Protein AF-A0A929M8K9-F1 (afdb_monomer)

Sequence (250 aa):
MKELKIFAIVVILSGILYWGIEPYAHTKLHPHTANAEYNFSKEDTDYAKHFLEQKKEALEAAKASGNKASIEAATKDVETAQKILDDYTAFWADINSIDLAKGDAAKGAETFGAAGCTGCHGIEAAGMPASMDAETASQSFGVVPPDLSTAGKIYDERFLAALIKNPTMAVKLSHKFNDEHPYPMTAFMGAGGDINAEIADIVAYLKKVSADADAKSKITEEKVFADACQRCHDMKYDKKYAFSNKVSLA

Nearest PDB structures (foldseek):
  3uno-assembly1_U  TM=7.527E-01  e=6.909E+00  Mycobacterium tuberculosis
  1yvw-assembly1_A  TM=6.381E-01  e=7.631E+00  Bacillus cereus
  6cnn-assembly1_A  TM=5.804E-01  e=6.909E+00  Homo sapiens

Foldseek 3Di:
DVVVVVVVVVVVVVCCVPVPVVVVCCCPVCPDDDDDDPPPLVVQLVVLVVQLVVLVVQLVVQVVVVDPVSNVVSVVSNVVSVVSNVVSNVLVVVLVVQPLVLAALVLLVVFCVLLCVLVQEAAVLVVRGRPDALAVSCVVLVWRAFHLLQVLPLDDLSLQLSCQQPVCSSVVNCVPADPVRHHSRHHRPGSPDDSSNNSSNNSVNSNVSNVSVCVPPRDDPVNVCRRPPQRADAPVVVPRHHSHDNVSND

Solvent-accessible surface area (backbone atoms only — not comparable to full-atom values): 13425 Å² total; per-residue (Å²): 112,71,65,63,52,51,51,51,49,52,53,50,53,52,48,45,40,66,72,45,50,48,55,50,46,49,61,68,77,51,65,83,72,79,76,89,76,84,55,57,58,58,53,53,40,50,49,26,48,52,52,25,50,54,31,48,54,52,26,52,55,25,54,74,67,68,41,64,69,52,32,53,52,29,47,53,47,29,55,52,29,46,49,51,28,50,50,48,50,52,51,39,53,55,54,70,66,40,60,57,89,73,28,40,37,69,60,8,50,52,45,39,54,73,60,46,48,50,69,58,29,15,27,59,72,78,73,36,61,53,67,60,56,48,67,61,32,12,70,74,55,35,40,31,61,49,49,40,31,48,44,40,72,78,44,55,70,67,56,50,44,31,35,45,54,35,33,41,66,61,69,72,36,57,90,77,31,45,94,91,44,65,54,83,67,67,54,58,86,55,76,83,70,60,50,53,58,51,43,16,7,34,51,31,21,32,30,48,44,16,50,55,38,34,72,73,70,52,77,44,72,66,55,51,41,50,43,76,42,21,38,75,41,63,45,69,94,77,72,38,63,36,52,17,52,72,89,50,54,128

Radius of gyration: 25.23 Å; Cα contacts (8 Å, |Δi|>4): 308; chains: 1; bounding box: 69×36×77 Å

Secondary structure (DSSP, 8-state):
-HHHHHHHHHHHHHHHIIIIIHHHHHHHHSPPPPPPP--HHHHHHHHHHHHHHHHHHHHHHHHHHT-HHHHHHHHHHHHHHHHHHHHHHHHHHHHHHS-GGG--HHHHHHHHHHTTGGGT--BGGGTB--SS-HHHHHHHHSSPPPP-TTHHHHS-HHHHHHHHH-HHHHTT-TTT--SSS--SSPPP--SSS-HHHHHHHHHHHHHHHHHHHHHHH---HHHHHHHHTTTT--BGGGTB--SS-TTT--

Mean predicted aligned error: 6.87 Å

pLDDT: mean 93.27, std 6.09, range [54.53, 98.81]

Structure (mmCIF, N/CA/C/O backbone):
data_AF-A0A929M8K9-F1
#
_entry.id   AF-A0A929M8K9-F1
#
loop_
_atom_site.group_PDB
_atom_site.id
_atom_site.type_symbo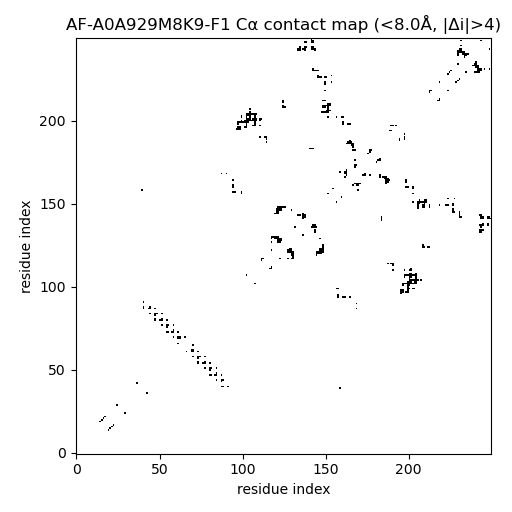l
_atom_site.label_atom_id
_atom_site.label_alt_id
_atom_site.label_comp_id
_atom_site.label_asym_id
_atom_site.label_entity_id
_atom_site.label_seq_id
_atom_site.pdbx_PDB_ins_code
_atom_site.Cartn_x
_atom_site.Cartn_y
_atom_site.Cartn_z
_atom_site.occupancy
_atom_site.B_iso_or_equiv
_atom_site.auth_seq_id
_atom_site.auth_comp_id
_atom_site.auth_asym_id
_atom_site.auth_atom_id
_atom_site.pdbx_PDB_model_num
ATOM 1 N N . MET A 1 1 ? 40.964 -4.621 55.214 1.00 66.25 1 MET A N 1
ATOM 2 C CA . MET A 1 1 ? 39.757 -5.475 55.379 1.00 66.25 1 MET A CA 1
ATOM 3 C C . MET A 1 1 ? 38.436 -4.781 55.041 1.00 66.25 1 MET A C 1
ATOM 5 O O . MET A 1 1 ? 37.569 -5.458 54.510 1.00 66.25 1 MET A O 1
ATOM 9 N N . LYS A 1 2 ? 38.231 -3.485 55.340 1.00 78.56 2 LYS A N 1
ATOM 10 C CA . LYS A 1 2 ? 36.976 -2.783 54.986 1.00 78.56 2 LYS A CA 1
ATOM 11 C C . LYS A 1 2 ? 36.753 -2.692 53.468 1.00 78.56 2 LYS A C 1
ATOM 13 O O . LYS A 1 2 ? 35.671 -3.016 53.005 1.00 78.56 2 LYS A O 1
ATOM 18 N N . GLU A 1 3 ? 37.792 -2.370 52.702 1.00 86.44 3 GLU A N 1
ATOM 19 C CA . GLU A 1 3 ? 37.701 -2.241 51.237 1.00 86.44 3 GLU A CA 1
ATOM 20 C C . GLU A 1 3 ? 37.436 -3.572 50.524 1.00 86.44 3 GLU A C 1
ATOM 22 O O . GLU A 1 3 ? 36.578 -3.637 49.655 1.00 86.44 3 GLU A O 1
ATOM 27 N N . LEU A 1 4 ? 38.069 -4.667 50.961 1.00 89.12 4 LEU A N 1
ATOM 28 C CA . LEU A 1 4 ? 37.789 -6.009 50.428 1.00 89.12 4 LEU A CA 1
ATOM 29 C C . LEU A 1 4 ? 36.341 -6.460 50.683 1.00 89.12 4 LEU A C 1
ATOM 31 O O . LEU A 1 4 ? 35.756 -7.139 49.846 1.00 89.12 4 LEU A O 1
ATOM 35 N N . LYS A 1 5 ? 35.740 -6.060 51.813 1.00 86.06 5 LYS A N 1
ATOM 36 C CA . LYS A 1 5 ? 34.319 -6.326 52.096 1.00 86.06 5 LYS A CA 1
ATOM 37 C C . LYS A 1 5 ? 33.402 -5.519 51.179 1.00 86.06 5 LYS A C 1
ATOM 39 O O . LYS A 1 5 ? 32.422 -6.065 50.688 1.00 86.06 5 LYS A O 1
ATOM 44 N N . ILE A 1 6 ? 33.732 -4.251 50.928 1.00 92.06 6 ILE A N 1
ATOM 45 C CA . ILE A 1 6 ? 32.985 -3.399 49.992 1.00 92.06 6 ILE A CA 1
ATOM 46 C C . ILE A 1 6 ? 33.074 -3.977 48.576 1.00 92.06 6 ILE A C 1
ATOM 48 O O . ILE A 1 6 ? 32.049 -4.140 47.924 1.00 92.06 6 ILE A O 1
ATOM 52 N N . PHE A 1 7 ? 34.271 -4.371 48.134 1.00 94.00 7 PHE A N 1
ATOM 53 C CA . PHE A 1 7 ? 34.468 -5.012 46.836 1.00 94.00 7 PHE A CA 1
ATOM 54 C C . PHE A 1 7 ? 33.651 -6.303 46.700 1.00 94.00 7 PHE A C 1
ATOM 56 O O . PHE A 1 7 ? 32.934 -6.470 45.718 1.00 94.00 7 PHE A O 1
ATOM 63 N N . ALA A 1 8 ? 33.679 -7.179 47.711 1.00 94.88 8 ALA A N 1
ATOM 64 C CA . ALA A 1 8 ? 32.883 -8.405 47.705 1.00 94.88 8 ALA A CA 1
ATOM 65 C C . ALA A 1 8 ? 31.374 -8.122 47.597 1.00 94.88 8 ALA A C 1
ATOM 67 O O . ALA A 1 8 ? 30.684 -8.785 46.828 1.00 94.88 8 ALA A O 1
ATOM 68 N N . ILE A 1 9 ? 30.864 -7.109 48.309 1.00 93.69 9 ILE A N 1
ATOM 69 C 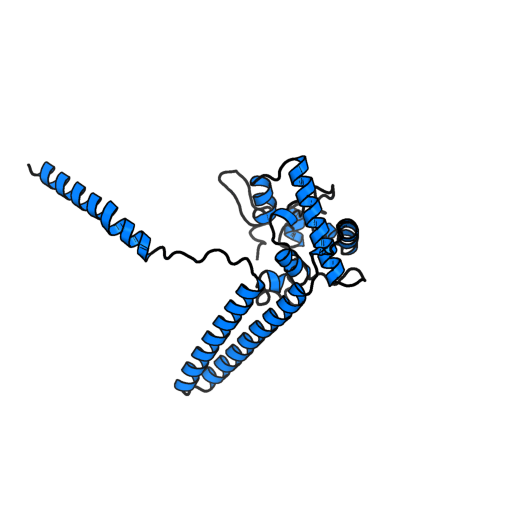CA . ILE A 1 9 ? 29.455 -6.695 48.220 1.00 93.69 9 ILE A CA 1
ATOM 70 C C . ILE A 1 9 ? 29.118 -6.206 46.807 1.00 93.69 9 ILE A C 1
ATOM 72 O O . ILE A 1 9 ? 28.109 -6.626 46.249 1.00 93.69 9 ILE A O 1
ATOM 76 N N . VAL A 1 10 ? 29.961 -5.360 46.208 1.00 94.12 10 VAL A N 1
ATOM 77 C CA . VAL A 1 10 ? 29.732 -4.841 44.850 1.00 94.12 10 VAL A CA 1
ATOM 78 C C . VAL A 1 10 ? 29.733 -5.970 43.820 1.00 94.12 10 VAL A C 1
ATOM 80 O O . VAL A 1 10 ? 28.849 -6.002 42.965 1.00 94.12 10 VAL A O 1
ATOM 83 N N . VAL A 1 11 ? 30.661 -6.927 43.920 1.00 96.50 11 VAL A N 1
ATOM 84 C CA . VAL A 1 11 ? 30.704 -8.101 43.030 1.00 96.50 11 VAL A CA 1
ATOM 85 C C . VAL A 1 11 ? 29.445 -8.955 43.181 1.00 96.50 11 VAL A C 1
ATOM 87 O O . VAL A 1 11 ? 28.856 -9.345 42.176 1.00 96.50 11 VAL A O 1
ATOM 90 N N . ILE A 1 12 ? 28.992 -9.201 44.415 1.00 96.12 12 ILE A N 1
ATOM 91 C CA . ILE A 1 12 ? 27.768 -9.973 44.672 1.00 96.12 12 ILE A CA 1
ATOM 92 C C . ILE A 1 12 ? 26.544 -9.261 44.088 1.00 96.12 12 ILE A C 1
ATOM 94 O O . ILE A 1 12 ? 25.767 -9.886 43.370 1.00 96.12 12 ILE A O 1
ATOM 98 N N . LEU A 1 13 ? 26.377 -7.961 44.347 1.00 95.44 13 LEU A N 1
ATOM 99 C CA . LEU A 1 13 ? 25.242 -7.193 43.825 1.00 95.44 13 LEU A CA 1
ATOM 100 C C . LEU A 1 13 ? 25.260 -7.112 42.294 1.00 95.44 13 LEU A C 1
ATOM 102 O O . LEU A 1 13 ? 24.214 -7.258 41.668 1.00 95.44 13 LEU A O 1
ATOM 106 N N . SER A 1 14 ? 26.441 -6.954 41.692 1.00 94.75 14 SER A N 1
ATOM 107 C CA . SER A 1 14 ? 26.598 -6.955 40.232 1.00 94.75 14 SER A CA 1
ATOM 108 C C . SER A 1 14 ? 26.262 -8.324 39.633 1.00 94.75 14 SER A C 1
ATOM 110 O O . SER A 1 14 ? 25.576 -8.394 38.619 1.00 94.75 14 SER A O 1
ATOM 112 N N . GLY A 1 15 ? 26.671 -9.418 40.285 1.00 96.00 15 GLY A N 1
ATOM 113 C CA . GLY A 1 15 ? 26.316 -10.777 39.871 1.00 96.00 15 GLY A CA 1
ATOM 114 C C . GLY A 1 15 ? 24.815 -11.061 39.982 1.00 96.00 15 GLY A C 1
ATOM 115 O O . GLY A 1 15 ? 24.236 -11.643 39.069 1.00 96.00 15 GLY A O 1
ATOM 116 N N . ILE A 1 16 ? 24.163 -10.605 41.059 1.00 96.06 16 ILE A N 1
ATOM 117 C CA . ILE A 1 16 ? 22.701 -10.711 41.223 1.00 96.06 16 ILE A CA 1
ATOM 118 C C . ILE A 1 16 ? 21.974 -9.922 40.131 1.00 96.06 16 ILE A C 1
ATOM 120 O O . ILE A 1 16 ? 20.984 -10.408 39.583 1.00 96.06 16 ILE A O 1
ATOM 124 N N . LEU A 1 17 ? 22.456 -8.722 39.802 1.00 93.56 17 LEU A N 1
ATOM 125 C CA . LEU A 1 17 ? 21.882 -7.915 38.732 1.00 93.56 17 LEU A CA 1
ATOM 126 C C . LEU A 1 17 ? 21.994 -8.641 37.384 1.00 93.56 17 LEU A C 1
ATOM 128 O O . LEU A 1 17 ? 20.972 -8.857 36.742 1.00 93.56 17 LEU A O 1
ATOM 132 N N . TYR A 1 18 ? 23.198 -9.085 37.012 1.00 94.31 18 TYR A N 1
ATOM 133 C CA . TYR A 1 18 ? 23.487 -9.619 35.676 1.00 94.31 18 TYR A CA 1
ATOM 134 C C . TYR A 1 18 ? 22.951 -11.042 35.436 1.00 94.31 18 TYR A C 1
ATOM 136 O O . TYR A 1 18 ? 22.545 -11.373 34.327 1.00 94.31 18 TYR A O 1
ATOM 144 N N . TRP A 1 19 ? 22.915 -11.901 36.465 1.00 93.38 19 TRP A N 1
ATOM 145 C CA . TRP A 1 19 ? 22.424 -13.285 36.333 1.00 93.38 19 TRP A CA 1
ATOM 146 C C . TRP A 1 19 ? 21.021 -13.523 36.894 1.00 93.38 19 TRP A C 1
ATOM 148 O O . TRP A 1 19 ? 20.420 -14.552 36.593 1.00 93.38 19 TRP A O 1
ATOM 158 N N . GLY A 1 20 ? 20.493 -12.608 37.707 1.00 92.44 20 GLY A N 1
ATOM 159 C CA . GLY A 1 20 ? 19.171 -12.742 38.316 1.00 92.44 20 GLY A CA 1
ATOM 160 C C . GLY A 1 20 ? 18.174 -11.738 37.758 1.00 92.44 20 GLY A C 1
ATOM 161 O O . GLY A 1 20 ? 17.223 -12.107 37.069 1.00 92.44 20 GLY A O 1
ATOM 162 N N . ILE A 1 21 ? 18.389 -10.461 38.077 1.00 92.06 21 ILE A N 1
ATOM 163 C CA . ILE A 1 21 ? 17.410 -9.401 37.814 1.00 92.06 21 ILE A CA 1
ATOM 164 C C . ILE A 1 21 ? 17.282 -9.125 36.314 1.00 92.06 21 ILE A C 1
ATOM 166 O O . ILE A 1 21 ? 16.161 -9.070 35.822 1.00 92.06 21 ILE A O 1
ATOM 170 N N . GLU A 1 22 ? 18.387 -8.976 35.585 1.00 90.31 22 GLU A N 1
ATOM 171 C CA . GLU A 1 22 ? 18.385 -8.623 34.160 1.00 90.31 22 GLU A CA 1
ATOM 172 C C . GLU A 1 22 ? 17.774 -9.727 33.276 1.00 90.31 22 GLU A C 1
ATOM 174 O O . GLU A 1 22 ? 16.853 -9.410 32.523 1.00 90.31 22 GLU A O 1
ATOM 179 N N . PRO A 1 23 ? 18.123 -11.026 33.414 1.00 89.44 23 PRO A N 1
ATOM 180 C CA . PRO A 1 23 ? 17.448 -12.082 32.661 1.00 89.44 23 PRO A CA 1
ATOM 181 C C . PRO A 1 23 ? 15.955 -12.167 32.989 1.00 89.44 23 PRO A C 1
ATOM 183 O O . PRO A 1 23 ? 15.129 -12.296 32.087 1.00 89.44 23 PRO A O 1
ATOM 186 N N . TYR A 1 24 ? 15.583 -12.042 34.269 1.00 87.81 24 TYR A N 1
ATOM 187 C CA . TYR A 1 24 ? 14.178 -12.047 34.674 1.00 87.81 24 TYR A CA 1
ATOM 188 C C . TYR A 1 24 ? 13.416 -10.846 34.097 1.00 87.81 24 TYR A C 1
ATOM 190 O O . TYR A 1 24 ? 12.340 -11.021 33.523 1.00 87.81 24 TYR A O 1
ATOM 198 N N . ALA A 1 25 ? 13.989 -9.644 34.181 1.00 86.38 25 ALA A N 1
ATOM 199 C CA . ALA A 1 25 ? 13.436 -8.438 33.581 1.00 86.38 25 ALA A CA 1
ATOM 200 C C . ALA A 1 25 ? 13.296 -8.597 32.063 1.00 86.38 25 ALA A C 1
ATOM 202 O O . ALA A 1 25 ? 12.227 -8.309 31.532 1.00 86.38 25 ALA A O 1
ATOM 203 N N . HIS A 1 26 ? 14.297 -9.157 31.378 1.00 81.12 26 HIS A N 1
ATOM 204 C CA . HIS A 1 26 ? 14.213 -9.447 29.949 1.00 81.12 26 HIS A CA 1
ATOM 205 C C . HIS A 1 26 ? 13.089 -10.446 29.633 1.00 81.12 26 HIS A C 1
ATOM 207 O O . HIS A 1 26 ? 12.354 -10.244 28.675 1.00 81.12 26 HIS A O 1
ATOM 213 N N . THR A 1 27 ? 12.845 -11.451 30.481 1.00 81.19 27 THR A N 1
ATOM 214 C CA . THR A 1 27 ? 11.730 -12.396 30.265 1.00 81.19 27 THR A CA 1
ATOM 215 C C . THR A 1 27 ? 10.336 -11.804 30.511 1.00 81.19 27 THR A C 1
ATOM 217 O O . THR A 1 27 ? 9.362 -12.281 29.931 1.00 81.19 27 THR A O 1
ATOM 220 N N . LYS A 1 28 ? 10.203 -10.803 31.396 1.00 84.44 28 LYS A N 1
ATOM 221 C CA . LYS A 1 28 ? 8.900 -10.233 31.797 1.00 84.44 28 LYS A CA 1
ATOM 222 C C . LYS A 1 28 ? 8.545 -8.939 31.081 1.00 84.44 28 LYS A C 1
ATOM 224 O O . LYS A 1 28 ? 7.366 -8.682 30.864 1.00 84.44 28 LYS A O 1
ATOM 229 N N . LEU A 1 29 ? 9.546 -8.138 30.736 1.00 81.44 29 LEU A N 1
ATOM 230 C CA . LEU A 1 29 ? 9.381 -6.834 30.095 1.00 81.44 29 LEU A CA 1
ATOM 231 C C . LEU A 1 29 ? 9.576 -6.899 28.575 1.00 81.44 29 LEU A C 1
ATOM 233 O O . LEU A 1 29 ? 9.217 -5.947 27.891 1.00 81.44 29 LEU A O 1
ATOM 237 N N . HIS A 1 30 ? 10.064 -8.026 28.042 1.00 74.06 30 HIS A N 1
ATOM 238 C CA . HIS A 1 30 ? 10.076 -8.321 26.607 1.00 74.06 30 HIS A CA 1
ATOM 239 C C . HIS A 1 30 ? 9.261 -9.587 26.326 1.00 74.06 30 HIS A C 1
ATOM 241 O O . HIS A 1 30 ? 9.826 -10.611 25.931 1.00 74.06 30 HIS A O 1
ATOM 247 N N . PRO A 1 31 ? 7.932 -9.568 26.557 1.00 73.94 31 PRO A N 1
ATOM 248 C CA . PRO A 1 31 ? 7.095 -10.643 26.051 1.00 73.94 31 PRO A CA 1
ATOM 249 C C . PRO A 1 31 ? 7.355 -10.772 24.548 1.00 73.94 31 PRO A C 1
ATOM 251 O O . PRO A 1 31 ? 7.334 -9.776 23.824 1.00 73.94 31 PRO A O 1
ATOM 254 N N . HIS A 1 32 ? 7.654 -11.989 24.093 1.00 72.69 32 HIS A N 1
ATOM 255 C CA . HIS A 1 32 ? 7.850 -12.242 22.672 1.00 72.69 32 HIS A CA 1
ATOM 256 C C . HIS A 1 32 ? 6.608 -11.772 21.915 1.00 72.69 32 HIS A C 1
ATOM 258 O O . HIS A 1 32 ? 5.498 -12.240 22.172 1.00 72.69 32 HIS A O 1
ATOM 264 N N . THR A 1 33 ? 6.797 -10.829 20.997 1.00 75.00 33 THR A N 1
ATOM 265 C CA . THR A 1 33 ? 5.753 -10.460 20.050 1.00 75.00 33 THR A CA 1
ATOM 266 C C . THR A 1 33 ? 5.547 -11.626 19.097 1.00 75.00 33 THR A C 1
ATOM 268 O O . THR A 1 33 ? 6.503 -12.324 18.746 1.00 75.00 33 THR A O 1
ATOM 271 N N . ALA A 1 34 ? 4.305 -11.847 18.672 1.00 76.94 34 ALA A N 1
ATOM 272 C CA . ALA A 1 34 ? 4.048 -12.782 17.588 1.00 76.94 34 ALA A CA 1
ATOM 273 C C . ALA A 1 34 ? 4.886 -12.395 16.354 1.00 76.94 34 ALA A C 1
ATOM 275 O O . ALA A 1 34 ? 5.236 -11.226 16.166 1.00 76.94 34 ALA A O 1
ATOM 276 N N . ASN A 1 35 ? 5.218 -13.384 15.523 1.00 80.00 35 ASN A N 1
ATOM 277 C CA . ASN A 1 35 ? 5.825 -13.114 14.221 1.00 80.00 35 ASN A CA 1
ATOM 278 C C . ASN A 1 35 ? 4.893 -12.224 13.384 1.00 80.00 35 ASN A C 1
ATOM 280 O O . ASN A 1 35 ? 3.681 -12.221 13.600 1.00 80.00 35 ASN A O 1
ATOM 284 N N . ALA A 1 36 ? 5.459 -11.506 12.412 1.00 77.50 36 ALA A N 1
ATOM 285 C CA . ALA A 1 36 ? 4.660 -10.760 11.446 1.00 77.50 36 ALA A CA 1
ATOM 286 C C . ALA A 1 36 ? 3.673 -11.701 10.731 1.00 77.50 36 ALA A C 1
ATOM 288 O O . ALA A 1 36 ? 4.068 -12.755 10.226 1.00 77.50 36 ALA A O 1
ATOM 289 N N . GLU A 1 37 ? 2.397 -11.318 10.713 1.00 81.44 37 GLU A N 1
ATOM 290 C CA . GLU A 1 37 ? 1.356 -11.982 9.931 1.00 81.44 37 GLU A CA 1
ATOM 291 C C . GLU A 1 37 ? 1.347 -11.362 8.533 1.00 81.44 37 GLU A C 1
ATOM 293 O O . GLU A 1 37 ? 1.107 -10.168 8.381 1.00 81.44 37 GLU A O 1
ATOM 298 N N . TYR A 1 38 ? 1.636 -12.173 7.517 1.00 83.75 38 TYR A N 1
ATOM 299 C CA . TYR A 1 38 ? 1.653 -11.734 6.117 1.00 83.75 38 TYR A CA 1
ATOM 300 C C . TYR A 1 38 ? 0.324 -12.019 5.406 1.00 83.75 38 TYR A C 1
ATOM 302 O O . TYR A 1 38 ? 0.134 -11.639 4.253 1.00 83.75 38 TYR A O 1
ATOM 310 N N . ASN A 1 39 ? -0.630 -12.665 6.084 1.00 91.69 39 ASN A N 1
ATOM 311 C CA . ASN A 1 39 ? -2.012 -12.721 5.638 1.00 91.69 39 ASN A CA 1
ATOM 312 C C . ASN A 1 39 ? -2.761 -11.454 6.079 1.00 91.69 39 ASN A C 1
ATOM 314 O O . ASN A 1 39 ? -3.479 -11.450 7.080 1.00 91.69 39 ASN A O 1
ATOM 318 N N . PHE A 1 40 ? -2.602 -10.387 5.296 1.00 92.69 40 PHE A N 1
ATOM 319 C CA . PHE A 1 40 ? -3.227 -9.083 5.536 1.00 92.69 40 PHE A CA 1
ATOM 320 C C . PHE A 1 40 ? -4.753 -9.171 5.712 1.00 92.69 40 PHE A C 1
ATOM 322 O O . PHE A 1 40 ? -5.310 -8.558 6.616 1.00 92.69 40 PHE A O 1
ATOM 329 N N . SER A 1 41 ? -5.427 -10.015 4.920 1.00 94.75 41 SER A N 1
ATOM 330 C CA . SER A 1 41 ? -6.873 -10.242 5.036 1.00 94.75 41 SER A CA 1
ATOM 331 C C . SER A 1 41 ? -7.276 -10.779 6.405 1.00 94.75 41 SER A C 1
ATOM 333 O O . SER A 1 41 ? -8.248 -10.317 7.012 1.00 94.75 41 SER A O 1
ATOM 335 N N . LYS A 1 42 ? -6.524 -11.760 6.905 1.00 93.44 42 LYS A N 1
ATOM 336 C CA . LYS A 1 42 ? -6.768 -12.327 8.226 1.00 93.44 42 LYS A CA 1
ATOM 337 C C . LYS A 1 42 ? -6.478 -11.302 9.320 1.00 93.44 42 LYS A C 1
ATOM 339 O O . LYS A 1 42 ? -7.282 -11.169 10.235 1.00 93.44 42 LYS A O 1
ATOM 344 N N . GLU A 1 43 ? -5.362 -10.585 9.228 1.00 93.00 43 GLU A N 1
ATOM 345 C CA . GLU A 1 43 ? -4.966 -9.616 10.251 1.00 93.00 43 GLU A CA 1
ATOM 346 C C . GLU A 1 43 ? -5.962 -8.451 10.361 1.00 93.00 43 GLU A C 1
ATOM 348 O O . GLU A 1 43 ? -6.436 -8.175 11.463 1.00 93.00 43 GLU A O 1
ATOM 353 N N . ASP A 1 44 ? -6.387 -7.862 9.240 1.00 94.38 44 ASP A N 1
ATOM 354 C CA . ASP A 1 44 ? -7.386 -6.787 9.238 1.00 94.38 44 ASP A CA 1
ATOM 355 C C . ASP A 1 44 ? -8.746 -7.244 9.773 1.00 94.38 44 ASP A C 1
ATOM 357 O O . ASP A 1 44 ? -9.367 -6.556 10.589 1.00 94.38 44 ASP A O 1
ATOM 361 N N . THR A 1 45 ? -9.217 -8.423 9.352 1.00 94.94 45 THR A N 1
ATOM 362 C CA . THR A 1 45 ? -10.515 -8.935 9.815 1.00 94.94 45 THR A CA 1
ATOM 363 C C . THR A 1 45 ? -10.482 -9.360 11.280 1.00 94.94 45 THR A C 1
ATOM 365 O O . THR A 1 45 ? -11.469 -9.163 11.988 1.00 94.94 45 THR A O 1
ATOM 368 N N . ASP A 1 46 ? -9.370 -9.905 11.776 1.00 94.88 46 ASP A N 1
ATOM 369 C CA . ASP A 1 46 ? -9.224 -10.255 13.190 1.00 94.88 46 ASP A CA 1
ATOM 370 C C . ASP A 1 46 ? -9.098 -9.012 14.074 1.00 94.88 46 ASP A C 1
ATOM 372 O O . ASP A 1 46 ? -9.732 -8.956 15.132 1.00 94.88 46 ASP A O 1
ATOM 376 N N . TYR A 1 47 ? -8.371 -7.987 13.620 1.00 92.88 47 TYR A N 1
ATOM 377 C CA . TYR A 1 47 ? -8.346 -6.686 14.283 1.00 92.88 47 TYR A CA 1
ATOM 378 C C . TYR A 1 47 ? -9.753 -6.078 14.360 1.00 92.88 47 TYR A C 1
ATOM 380 O O . TYR A 1 47 ? -10.196 -5.688 15.442 1.00 92.88 47 TYR A O 1
ATOM 388 N N . ALA A 1 48 ? -10.491 -6.049 13.246 1.00 95.94 48 ALA A N 1
ATOM 389 C CA . ALA A 1 48 ? -11.834 -5.478 13.204 1.00 95.94 48 ALA A CA 1
ATOM 390 C C . ALA A 1 48 ? -12.832 -6.250 14.088 1.00 95.94 48 ALA A C 1
ATOM 392 O O . ALA A 1 48 ? -13.627 -5.631 14.797 1.00 95.94 48 ALA A O 1
ATOM 393 N N . LYS A 1 49 ? -12.752 -7.590 14.126 1.00 97.62 49 LYS A N 1
ATOM 394 C CA . LYS A 1 49 ? -13.533 -8.413 15.069 1.00 97.62 49 LYS A CA 1
ATOM 395 C C . LYS A 1 49 ? -13.192 -8.076 16.513 1.00 97.62 49 LYS A C 1
ATOM 397 O O . LYS A 1 49 ? -14.096 -7.874 17.316 1.00 97.62 49 LYS A O 1
ATOM 402 N N . HIS A 1 50 ? -11.904 -8.000 16.848 1.00 96.56 50 HIS A N 1
ATOM 403 C CA . HIS A 1 50 ? -11.477 -7.662 18.201 1.00 96.56 50 HIS A CA 1
ATOM 404 C C . HIS A 1 50 ? -11.978 -6.274 18.618 1.00 96.56 50 HIS A C 1
ATOM 406 O O . HIS A 1 50 ? -12.509 -6.114 19.715 1.00 96.56 50 HIS A O 1
ATOM 412 N N . PHE A 1 51 ? -11.870 -5.288 17.727 1.00 96.00 51 PHE A N 1
ATOM 413 C CA . PHE A 1 51 ? -12.375 -3.939 17.957 1.00 96.00 51 PHE A CA 1
ATOM 414 C C . PHE A 1 51 ? -13.895 -3.922 18.175 1.00 96.00 51 PHE A C 1
ATOM 416 O O . PHE A 1 51 ? -14.374 -3.289 19.115 1.00 96.00 51 PHE A O 1
ATOM 423 N N . LEU A 1 52 ? -14.655 -4.667 17.368 1.00 98.19 52 LEU A N 1
ATOM 424 C CA . LEU A 1 52 ? -16.097 -4.826 17.548 1.00 98.19 52 LEU A CA 1
ATOM 425 C C . LEU A 1 52 ? -16.448 -5.437 18.910 1.00 98.19 52 LEU A C 1
ATOM 427 O O . LEU A 1 52 ? -17.344 -4.929 19.585 1.00 98.19 52 LEU A O 1
ATOM 431 N N . GLU A 1 53 ? -15.745 -6.485 19.340 1.00 98.25 53 GLU A N 1
ATOM 432 C CA . GLU A 1 53 ? -15.979 -7.089 20.657 1.00 98.25 53 GLU A CA 1
ATOM 433 C C . GLU A 1 53 ? -15.683 -6.103 21.796 1.00 98.25 53 GLU A C 1
ATOM 435 O O . GLU A 1 53 ? -16.520 -5.939 22.683 1.00 98.25 53 GLU A O 1
ATOM 440 N N . GLN A 1 54 ? -14.591 -5.332 21.718 1.00 97.69 54 GLN A N 1
ATOM 441 C CA . GLN A 1 54 ? -14.322 -4.261 22.689 1.00 97.69 54 GLN A CA 1
ATOM 442 C C . GLN A 1 54 ? -15.457 -3.223 22.744 1.00 97.69 54 GLN A C 1
ATOM 444 O O . GLN A 1 54 ? -15.838 -2.761 23.823 1.00 97.69 54 GLN A O 1
ATOM 449 N N . LYS A 1 55 ? -16.025 -2.840 21.592 1.00 98.12 55 LYS A N 1
ATOM 450 C CA . LYS A 1 55 ? -17.154 -1.897 21.550 1.00 98.12 55 LYS A CA 1
ATOM 451 C C . LYS A 1 55 ? -18.438 -2.496 22.120 1.00 98.12 55 LYS A C 1
ATOM 453 O O . LYS A 1 55 ? -19.173 -1.786 22.807 1.00 98.12 55 LYS A O 1
ATOM 458 N N . LYS A 1 56 ? -18.689 -3.792 21.913 1.00 98.25 56 LYS A N 1
ATOM 459 C CA . LYS A 1 56 ? -19.815 -4.502 22.541 1.00 98.25 56 LYS A CA 1
ATOM 460 C C . LYS A 1 56 ? -19.663 -4.558 24.062 1.00 98.25 56 LYS A C 1
ATOM 462 O O . LYS A 1 56 ? -20.621 -4.253 24.766 1.00 98.25 56 LYS A O 1
ATOM 467 N N . GLU A 1 57 ? -18.470 -4.861 24.574 1.00 97.56 57 GLU A N 1
ATOM 468 C CA . GLU A 1 57 ? -18.185 -4.830 26.018 1.00 97.56 57 GLU A CA 1
ATOM 469 C C . GLU A 1 57 ? -18.428 -3.433 26.614 1.00 97.56 57 GLU A C 1
ATOM 471 O O . GLU A 1 57 ? -19.079 -3.296 27.654 1.00 97.56 57 GLU A O 1
ATOM 476 N N . ALA A 1 58 ? -17.978 -2.379 25.924 1.00 96.75 58 ALA A N 1
ATOM 477 C CA . ALA A 1 58 ? -18.222 -0.997 26.333 1.00 96.75 58 ALA A CA 1
ATOM 478 C C . ALA A 1 58 ? -19.720 -0.634 26.334 1.00 96.75 58 ALA A C 1
ATOM 480 O O . ALA A 1 58 ? -20.182 0.079 27.228 1.00 96.75 58 ALA A O 1
ATOM 481 N N . LEU A 1 59 ? -20.495 -1.149 25.375 1.00 97.69 59 LEU A N 1
ATOM 482 C CA . LEU A 1 59 ? -21.946 -0.976 25.338 1.00 97.69 59 LEU A CA 1
ATOM 483 C C . LEU A 1 59 ? -22.637 -1.668 26.521 1.00 97.69 59 LEU A C 1
ATOM 485 O O . LEU A 1 59 ? -23.529 -1.073 27.128 1.00 97.69 59 LEU A O 1
ATOM 489 N N . GLU A 1 60 ? -22.223 -2.878 26.898 1.00 97.19 60 GLU A N 1
ATOM 490 C CA . GLU A 1 60 ? -22.766 -3.557 28.083 1.00 97.19 60 GLU A CA 1
ATOM 491 C C . GLU A 1 60 ? -22.440 -2.795 29.378 1.00 97.19 60 GLU A C 1
ATOM 493 O O . GLU A 1 60 ? -23.320 -2.594 30.222 1.00 97.19 60 GLU A O 1
ATOM 498 N N . ALA A 1 61 ? -21.221 -2.259 29.501 1.00 95.88 61 ALA A N 1
ATOM 499 C CA . ALA A 1 61 ? -20.857 -1.382 30.613 1.00 95.88 61 ALA A CA 1
ATOM 500 C C . ALA A 1 61 ? -21.704 -0.090 30.639 1.00 95.88 61 ALA A C 1
ATOM 502 O O . ALA A 1 61 ? -22.172 0.334 31.701 1.00 95.88 61 ALA A O 1
ATOM 503 N N . ALA A 1 62 ? -21.968 0.516 29.475 1.00 95.94 62 ALA A N 1
ATOM 504 C CA . ALA A 1 62 ? -22.831 1.690 29.365 1.00 95.94 62 ALA A CA 1
ATOM 505 C C . ALA A 1 62 ? -24.285 1.375 29.759 1.00 95.94 62 ALA A C 1
ATOM 507 O O . ALA A 1 62 ? -24.897 2.153 30.497 1.00 95.94 62 ALA A O 1
ATOM 508 N N . LYS A 1 63 ? -24.824 0.220 29.346 1.00 96.12 63 LYS A N 1
ATOM 509 C CA . LYS A 1 63 ? -26.161 -0.252 29.749 1.00 96.12 63 LYS A CA 1
ATOM 510 C C . LYS A 1 63 ? -26.261 -0.434 31.263 1.00 96.12 63 LYS A C 1
ATOM 512 O O . LYS A 1 63 ? -27.244 0.009 31.854 1.00 96.12 63 LYS A O 1
ATOM 517 N N . ALA A 1 64 ? -25.229 -0.995 31.895 1.00 95.69 64 ALA A N 1
ATOM 518 C CA . ALA A 1 64 ? -25.172 -1.161 33.348 1.00 95.69 64 ALA A CA 1
ATOM 519 C C . ALA A 1 64 ? -25.171 0.180 34.112 1.00 95.69 64 ALA A C 1
ATOM 521 O O . ALA A 1 64 ? -25.673 0.247 35.231 1.00 95.69 64 ALA A O 1
ATOM 522 N N . SER A 1 65 ? -24.660 1.259 33.506 1.00 91.69 65 SER A N 1
ATOM 523 C CA . SER A 1 65 ? -24.665 2.600 34.113 1.00 91.69 65 SER A CA 1
ATOM 524 C C . SER A 1 65 ? -26.041 3.286 34.128 1.00 91.69 65 SER A C 1
ATOM 526 O O . SER A 1 65 ? -26.236 4.253 34.863 1.00 91.69 65 SER A O 1
ATOM 528 N N . GLY A 1 66 ? -26.986 2.842 33.288 1.00 91.25 66 GLY A N 1
ATOM 529 C CA . GLY A 1 66 ? -28.301 3.474 33.122 1.00 91.25 66 GLY A CA 1
ATOM 530 C C . GLY A 1 66 ? -28.290 4.853 32.439 1.00 91.25 66 GLY A C 1
ATOM 531 O O . GLY A 1 66 ? -29.349 5.466 32.282 1.00 91.25 66 GLY A O 1
ATOM 532 N N . ASN A 1 67 ? -27.128 5.362 32.009 1.00 94.62 67 ASN A N 1
ATOM 533 C CA . ASN A 1 67 ? -27.017 6.651 31.327 1.00 94.62 67 ASN A CA 1
ATOM 534 C C . ASN A 1 67 ? -27.416 6.531 29.845 1.00 94.62 67 ASN A C 1
ATOM 536 O O . ASN A 1 67 ? -26.680 5.975 29.031 1.00 94.62 67 ASN A O 1
ATOM 540 N N . LYS A 1 68 ? -28.562 7.120 29.478 1.00 95.38 68 LYS A N 1
ATOM 541 C CA . LYS A 1 68 ? -29.091 7.096 28.103 1.00 95.38 68 LYS A CA 1
ATOM 542 C C . LYS A 1 68 ? -28.121 7.650 27.054 1.00 95.38 68 LYS A C 1
ATOM 544 O O . LYS A 1 68 ? -27.998 7.047 25.995 1.00 95.38 68 LYS A O 1
ATOM 549 N N . ALA A 1 69 ? -27.427 8.752 27.343 1.00 95.75 69 ALA A N 1
ATOM 550 C CA . ALA A 1 69 ? -26.489 9.357 26.396 1.00 95.75 69 ALA A CA 1
ATOM 551 C C . ALA A 1 69 ? -25.271 8.451 26.160 1.00 95.75 69 ALA A C 1
ATOM 553 O O . ALA A 1 69 ? -24.825 8.288 25.027 1.00 95.75 69 ALA A O 1
ATOM 554 N N . SER A 1 70 ? -24.771 7.806 27.219 1.00 94.94 70 SER A N 1
ATOM 555 C CA . SER A 1 70 ? -23.679 6.833 27.115 1.00 94.94 70 SER A CA 1
ATOM 556 C C . SER A 1 70 ? -24.085 5.592 26.320 1.00 94.94 70 SER A C 1
ATOM 558 O O . SER A 1 70 ? -23.292 5.097 25.527 1.00 94.94 70 SER A O 1
ATOM 560 N N . ILE A 1 71 ? -25.319 5.109 26.493 1.00 97.31 71 ILE A N 1
ATOM 561 C CA . ILE A 1 71 ? -25.850 3.971 25.729 1.00 97.31 71 ILE A CA 1
ATOM 562 C C . ILE A 1 71 ? -25.982 4.329 24.245 1.00 97.31 71 ILE A C 1
ATOM 564 O O . ILE A 1 71 ? -25.580 3.539 23.393 1.00 97.31 71 ILE A O 1
ATOM 568 N N . GLU A 1 72 ? -26.511 5.512 23.923 1.00 97.50 72 GLU A N 1
ATOM 569 C CA . GLU A 1 72 ? -26.654 5.958 22.533 1.00 97.50 72 GLU A CA 1
ATOM 570 C C . GLU A 1 72 ? -25.289 6.089 21.841 1.00 97.50 72 GLU A C 1
ATOM 572 O O . GLU A 1 72 ? -25.108 5.583 20.735 1.00 97.50 72 GLU A O 1
ATOM 577 N N . ALA A 1 73 ? -24.309 6.706 22.509 1.00 97.38 73 ALA A N 1
ATOM 578 C CA . ALA A 1 73 ? -22.950 6.823 21.987 1.00 97.38 73 ALA A CA 1
ATOM 579 C C . ALA A 1 73 ? -22.298 5.445 21.777 1.00 97.38 73 ALA A C 1
ATOM 581 O O . ALA A 1 73 ? -21.803 5.162 20.690 1.00 97.38 73 ALA A O 1
ATOM 582 N N . ALA A 1 74 ? -22.368 4.556 22.774 1.00 97.56 74 ALA A N 1
ATOM 583 C CA . ALA A 1 74 ? -21.800 3.213 22.667 1.00 97.56 74 ALA A CA 1
ATOM 584 C C . ALA A 1 74 ? -22.497 2.352 21.595 1.00 97.56 74 ALA A C 1
ATOM 586 O O . ALA A 1 74 ? -21.870 1.484 20.995 1.00 97.56 74 ALA A O 1
ATOM 587 N N . THR A 1 75 ? -23.780 2.602 21.315 1.00 98.19 75 THR A N 1
ATOM 588 C CA . THR A 1 75 ? -24.504 1.922 20.229 1.00 98.19 75 THR A CA 1
ATOM 589 C C . THR A 1 75 ? -23.954 2.340 18.865 1.00 98.19 75 THR A C 1
ATOM 591 O O . THR A 1 75 ? -23.616 1.473 18.062 1.00 98.19 75 THR A O 1
ATOM 594 N N . LYS A 1 76 ? -23.762 3.648 18.635 1.00 98.06 76 LYS A N 1
ATOM 595 C CA . LYS A 1 76 ? -23.138 4.168 17.401 1.00 98.06 76 LYS A CA 1
ATOM 596 C C . LYS A 1 76 ? -21.707 3.654 17.218 1.00 98.06 76 LYS A C 1
ATOM 598 O O . LYS A 1 76 ? -21.296 3.352 16.098 1.00 98.06 76 LYS A O 1
ATOM 603 N N . ASP A 1 77 ? -20.961 3.512 18.311 1.00 97.50 77 ASP A N 1
ATOM 604 C CA . ASP A 1 77 ? -19.621 2.922 18.299 1.00 97.50 77 ASP A CA 1
ATOM 605 C C . ASP A 1 77 ? -19.637 1.457 17.831 1.00 97.50 77 ASP A C 1
ATOM 607 O O . ASP A 1 77 ? -18.787 1.061 17.032 1.00 97.50 77 ASP A O 1
ATOM 611 N N . VAL A 1 78 ? -20.601 0.653 18.298 1.00 98.44 78 VAL A N 1
ATOM 612 C CA . VAL A 1 78 ? -20.773 -0.742 17.856 1.00 98.44 78 VAL A CA 1
ATOM 613 C C . VAL A 1 78 ? -21.168 -0.807 16.382 1.00 98.44 78 VAL A C 1
ATOM 615 O O . VAL A 1 78 ? -20.593 -1.601 15.642 1.00 98.44 78 VAL A O 1
ATOM 618 N N . GLU A 1 79 ? -22.101 0.036 15.937 1.00 98.25 79 GLU A N 1
ATOM 619 C CA . GLU A 1 79 ? -22.501 0.121 14.524 1.00 98.25 79 GLU A CA 1
ATOM 620 C C . GLU A 1 79 ? -21.310 0.485 13.628 1.00 98.25 79 GLU A C 1
ATOM 622 O O . GLU A 1 79 ? -21.082 -0.149 12.597 1.00 98.25 79 GLU A O 1
ATOM 627 N N . THR A 1 80 ? -20.495 1.450 14.059 1.00 96.56 80 THR A N 1
ATOM 628 C CA . THR A 1 80 ? -19.273 1.853 13.351 1.00 96.56 80 THR A CA 1
ATOM 629 C C . THR A 1 80 ? -18.260 0.710 13.295 1.00 96.56 80 THR A C 1
ATOM 631 O O . THR A 1 80 ? -17.709 0.428 12.233 1.00 96.56 80 THR A O 1
ATOM 634 N N . ALA A 1 81 ? -18.028 0.011 14.411 1.00 97.44 81 ALA A N 1
ATOM 635 C CA . ALA A 1 81 ? -17.105 -1.121 14.452 1.00 97.44 81 ALA A CA 1
ATOM 636 C C . ALA A 1 81 ? -17.582 -2.305 13.593 1.00 97.44 81 ALA A C 1
ATOM 638 O O . ALA A 1 81 ? -16.765 -2.952 12.938 1.00 97.44 81 ALA A O 1
ATOM 639 N N . GLN A 1 82 ? -18.894 -2.558 13.545 1.00 98.31 82 GLN A N 1
ATOM 640 C CA . GLN A 1 82 ? -19.475 -3.571 12.666 1.00 98.31 82 GLN A CA 1
ATOM 641 C C . GLN A 1 82 ? -19.271 -3.193 11.199 1.00 98.31 82 GLN A C 1
ATOM 643 O O . GLN A 1 82 ? -18.803 -4.021 10.423 1.00 98.31 82 GLN A O 1
ATOM 648 N N . LYS A 1 83 ? -19.525 -1.929 10.836 1.00 96.75 83 LYS A N 1
ATOM 649 C CA . LYS A 1 83 ? -19.282 -1.443 9.476 1.00 96.75 83 LYS A CA 1
ATOM 650 C C . LYS A 1 83 ? -17.815 -1.611 9.069 1.00 96.75 83 LYS A C 1
ATOM 652 O O . LYS A 1 83 ? -17.552 -2.062 7.964 1.00 96.75 83 LYS A O 1
ATOM 657 N N . ILE A 1 84 ? -16.866 -1.309 9.958 1.00 95.50 84 ILE A N 1
ATOM 658 C CA . ILE A 1 84 ? -15.430 -1.513 9.695 1.00 95.50 84 ILE A CA 1
ATOM 659 C C . ILE A 1 84 ? -15.129 -2.988 9.389 1.00 95.50 84 ILE A C 1
ATOM 661 O O . ILE A 1 84 ? -14.397 -3.282 8.445 1.00 95.50 84 ILE A O 1
ATOM 665 N N . LEU A 1 85 ? -15.693 -3.922 10.162 1.00 97.50 85 LEU A N 1
ATOM 666 C CA . LEU A 1 85 ? -15.533 -5.355 9.909 1.00 97.50 85 LEU A CA 1
ATOM 667 C C . LEU A 1 85 ? -16.123 -5.766 8.554 1.00 97.50 85 LEU A C 1
ATOM 669 O O . LEU A 1 85 ? -15.481 -6.510 7.809 1.00 97.50 85 LEU A O 1
ATOM 673 N N . ASP A 1 86 ? -17.318 -5.279 8.231 1.00 98.06 86 ASP A N 1
ATOM 674 C CA . ASP A 1 86 ? -17.990 -5.579 6.967 1.00 98.06 86 ASP A CA 1
ATOM 675 C C . ASP A 1 86 ? -17.198 -5.013 5.777 1.00 98.06 86 ASP A C 1
ATOM 677 O O . ASP A 1 86 ? -16.951 -5.730 4.805 1.00 98.06 86 ASP A O 1
ATOM 681 N N . ASP A 1 87 ? -16.718 -3.771 5.891 1.00 96.44 87 ASP A N 1
ATOM 682 C CA . ASP A 1 87 ? -15.903 -3.094 4.881 1.00 96.44 87 ASP A CA 1
ATOM 683 C C . ASP A 1 87 ? -14.590 -3.856 4.626 1.00 96.44 87 ASP A C 1
ATOM 685 O O . ASP A 1 87 ? -14.261 -4.131 3.473 1.00 96.44 87 ASP A O 1
ATOM 689 N N . TYR A 1 88 ? -13.854 -4.261 5.673 1.00 97.19 88 TYR A N 1
ATOM 690 C CA . TYR A 1 88 ? -12.630 -5.061 5.504 1.00 97.19 88 TYR A CA 1
ATOM 691 C C . TYR A 1 88 ? -12.916 -6.451 4.936 1.00 97.19 88 TYR A C 1
ATOM 693 O O . TYR A 1 88 ? -12.145 -6.951 4.117 1.00 97.19 88 TYR A O 1
ATOM 701 N N . THR A 1 89 ? -14.022 -7.077 5.341 1.00 97.81 89 THR A N 1
ATOM 702 C CA . THR A 1 89 ? -14.419 -8.390 4.817 1.00 97.81 89 THR A CA 1
ATOM 703 C C . THR A 1 89 ? -14.713 -8.304 3.321 1.00 97.81 89 THR A C 1
ATOM 705 O O . THR A 1 89 ? -14.208 -9.121 2.551 1.00 97.81 89 THR A O 1
ATOM 708 N N . ALA A 1 90 ? -15.478 -7.296 2.895 1.00 98.00 90 ALA A N 1
ATOM 709 C CA . ALA A 1 90 ? -15.794 -7.064 1.490 1.00 98.00 90 ALA A CA 1
ATOM 710 C C . ALA A 1 90 ? -14.549 -6.678 0.679 1.00 98.00 90 ALA A C 1
ATOM 712 O O . ALA A 1 90 ? -14.313 -7.247 -0.387 1.00 98.00 90 ALA A O 1
ATOM 713 N N . PHE A 1 91 ? -13.725 -5.768 1.206 1.00 97.50 91 PHE A N 1
ATOM 714 C CA . PHE A 1 91 ? -12.481 -5.337 0.573 1.00 97.50 91 PHE A CA 1
ATOM 715 C C . PHE A 1 91 ? -11.557 -6.523 0.299 1.00 97.50 91 PHE A C 1
ATOM 717 O O . PHE A 1 91 ? -11.151 -6.748 -0.839 1.00 97.50 91 PHE A O 1
ATOM 724 N N . TRP A 1 92 ? -11.277 -7.340 1.316 1.00 97.44 92 TRP A N 1
ATOM 725 C CA . TRP A 1 92 ? -10.392 -8.483 1.139 1.00 97.44 92 TRP A CA 1
ATOM 726 C C . TRP A 1 92 ? -11.008 -9.607 0.312 1.00 97.44 92 TRP A C 1
ATOM 728 O O . TRP A 1 92 ? -10.264 -10.322 -0.353 1.00 97.44 92 TRP A O 1
ATOM 738 N N . ALA A 1 93 ? -12.334 -9.768 0.300 1.00 97.94 93 ALA A N 1
ATOM 739 C CA . ALA A 1 93 ? -12.986 -10.693 -0.624 1.00 97.94 93 ALA A CA 1
ATOM 740 C C . ALA A 1 93 ? -12.751 -10.285 -2.090 1.00 97.94 93 ALA A C 1
ATOM 742 O O . ALA A 1 93 ? -12.429 -11.146 -2.908 1.00 97.94 93 ALA A O 1
ATOM 743 N N . ASP A 1 94 ? -12.841 -8.988 -2.402 1.00 97.44 94 ASP A N 1
ATOM 744 C CA . ASP A 1 94 ? -12.544 -8.460 -3.739 1.00 97.44 94 ASP A CA 1
ATOM 745 C C . ASP A 1 94 ? -11.057 -8.625 -4.088 1.00 97.44 94 ASP A C 1
ATOM 747 O O . ASP A 1 94 ? -10.738 -9.238 -5.104 1.00 97.44 94 ASP A O 1
ATOM 751 N N . ILE A 1 95 ? -10.132 -8.211 -3.212 1.00 98.19 95 ILE A N 1
ATOM 752 C CA . ILE A 1 95 ? -8.687 -8.379 -3.461 1.00 98.19 95 ILE A CA 1
ATOM 753 C C . ILE A 1 95 ? -8.306 -9.853 -3.645 1.00 98.19 95 ILE A C 1
ATOM 755 O O . ILE A 1 95 ? -7.554 -10.188 -4.559 1.00 98.19 95 ILE A O 1
ATOM 759 N N . ASN A 1 96 ? -8.850 -10.756 -2.826 1.00 96.88 96 ASN A N 1
ATOM 760 C CA . ASN A 1 96 ? -8.580 -12.190 -2.945 1.00 96.88 96 ASN A CA 1
ATOM 761 C C . ASN A 1 96 ? -9.202 -12.821 -4.201 1.00 96.88 96 ASN A C 1
ATOM 763 O O . ASN A 1 96 ? -8.808 -13.929 -4.569 1.00 96.88 96 ASN A O 1
ATOM 767 N N . SER A 1 97 ? -10.150 -12.144 -4.856 1.00 97.38 97 SER A N 1
ATOM 768 C CA . SER A 1 97 ? -10.707 -12.578 -6.141 1.00 97.38 97 SER A CA 1
ATOM 769 C C . SER A 1 97 ? -9.792 -12.262 -7.331 1.00 97.38 97 SER A C 1
ATOM 771 O O . SER A 1 97 ? -9.976 -12.831 -8.409 1.00 97.38 97 SER A O 1
ATOM 773 N N . ILE A 1 98 ? -8.792 -11.390 -7.145 1.00 98.12 98 ILE A N 1
ATOM 774 C CA . ILE A 1 98 ? -7.829 -11.019 -8.182 1.00 98.12 98 ILE A CA 1
ATOM 775 C C . ILE A 1 98 ? -6.857 -12.181 -8.415 1.00 98.12 98 ILE A C 1
ATOM 777 O O . ILE A 1 98 ? -6.080 -12.563 -7.538 1.00 98.12 98 ILE A O 1
ATOM 781 N N . ASP A 1 99 ? -6.864 -12.728 -9.630 1.00 97.88 99 ASP A N 1
ATOM 782 C CA . ASP A 1 99 ? -5.957 -13.804 -10.033 1.00 97.88 99 ASP A CA 1
ATOM 783 C C . ASP A 1 99 ? -4.592 -13.243 -10.465 1.00 97.88 99 ASP A C 1
ATOM 785 O O . ASP A 1 99 ? -4.290 -13.102 -11.651 1.00 97.88 99 ASP A O 1
ATOM 789 N N . LEU A 1 100 ? -3.753 -12.921 -9.478 1.00 97.75 100 LEU A N 1
ATOM 790 C CA . LEU A 1 100 ? -2.413 -12.353 -9.689 1.00 97.75 100 LEU A CA 1
ATOM 791 C C . LEU A 1 100 ? -1.478 -13.267 -10.497 1.00 97.75 100 LEU A C 1
ATOM 793 O O . LEU A 1 100 ? -0.517 -12.788 -11.097 1.00 97.75 100 LEU A O 1
ATOM 797 N N . ALA A 1 101 ? -1.759 -14.573 -10.558 1.00 97.56 101 ALA A N 1
ATOM 798 C CA . ALA A 1 101 ? -0.969 -15.515 -11.346 1.00 97.56 101 ALA A CA 1
ATOM 799 C C . ALA A 1 101 ? -1.203 -15.372 -12.860 1.00 97.56 101 ALA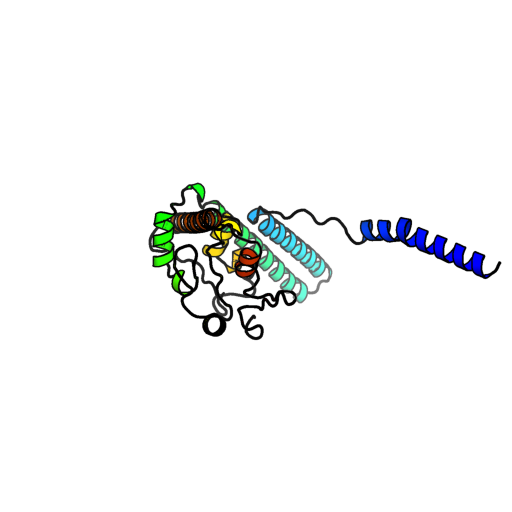 A C 1
ATOM 801 O O . ALA A 1 101 ? -0.393 -15.861 -13.648 1.00 97.56 101 ALA A O 1
ATOM 802 N N . LYS A 1 102 ? -2.293 -14.711 -13.271 1.00 97.38 102 LYS A N 1
ATOM 803 C CA . LYS A 1 102 ? -2.621 -14.449 -14.679 1.00 97.38 102 LYS A CA 1
ATOM 804 C C . LYS A 1 102 ? -2.135 -13.097 -15.195 1.00 97.38 102 LYS A C 1
ATOM 806 O O . LYS A 1 102 ? -2.373 -12.807 -16.364 1.00 97.38 102 LYS A O 1
ATOM 811 N N . GLY A 1 103 ? -1.472 -12.301 -14.357 1.00 98.19 103 GLY A N 1
ATOM 812 C CA . GLY A 1 103 ? -0.961 -10.996 -14.758 1.00 98.19 103 GLY A CA 1
ATOM 813 C C . GLY A 1 103 ? 0.066 -11.087 -15.892 1.00 98.19 103 GLY A C 1
ATOM 814 O O . GLY A 1 103 ? 1.007 -11.882 -15.843 1.00 98.19 103 GLY A O 1
ATOM 815 N N . ASP A 1 104 ? -0.101 -10.242 -16.901 1.00 98.50 104 ASP A N 1
ATOM 816 C CA . ASP A 1 104 ? 0.792 -10.067 -18.040 1.00 98.50 104 ASP A CA 1
ATOM 817 C C . ASP A 1 104 ? 1.591 -8.770 -17.875 1.00 98.50 104 ASP A C 1
ATOM 819 O O . ASP A 1 104 ? 1.057 -7.664 -17.933 1.00 98.50 104 ASP A O 1
ATOM 823 N N . ALA A 1 105 ? 2.906 -8.897 -17.694 1.00 98.50 105 ALA A N 1
ATOM 824 C CA . ALA A 1 105 ? 3.783 -7.753 -17.471 1.00 98.50 105 ALA A CA 1
ATOM 825 C C . ALA A 1 105 ? 3.863 -6.783 -18.667 1.00 98.50 105 ALA A C 1
ATOM 827 O O . ALA A 1 105 ? 4.147 -5.603 -18.461 1.00 98.50 105 ALA A O 1
ATOM 828 N N . ALA A 1 106 ? 3.644 -7.249 -19.902 1.00 98.19 106 ALA A N 1
ATOM 829 C CA . ALA A 1 106 ? 3.657 -6.376 -21.075 1.00 98.19 106 ALA A CA 1
ATOM 830 C C . ALA A 1 106 ? 2.401 -5.498 -21.102 1.00 98.19 106 ALA A C 1
ATOM 832 O O . ALA A 1 106 ? 2.511 -4.277 -21.211 1.00 98.19 106 ALA A O 1
ATOM 833 N N . LYS A 1 107 ? 1.227 -6.104 -20.885 1.00 98.12 107 LYS A N 1
ATOM 834 C CA . LYS A 1 107 ? -0.022 -5.352 -20.696 1.00 98.12 107 LYS A CA 1
ATOM 835 C C . LYS A 1 107 ? 0.046 -4.453 -19.474 1.00 98.12 107 LYS A C 1
ATOM 837 O O . LYS A 1 107 ? -0.405 -3.320 -19.526 1.00 98.12 107 LYS A O 1
ATOM 842 N N . GLY A 1 108 ? 0.674 -4.918 -18.398 1.00 98.00 108 GLY A N 1
ATOM 843 C CA . GLY A 1 108 ? 0.860 -4.137 -17.183 1.00 98.00 108 GLY A CA 1
ATOM 844 C C . GLY A 1 108 ? 1.631 -2.849 -17.427 1.00 98.00 108 GLY A C 1
ATOM 845 O O . GLY A 1 108 ? 1.259 -1.818 -16.881 1.00 98.00 108 GLY A O 1
ATOM 846 N N . ALA A 1 109 ? 2.652 -2.879 -18.288 1.00 97.88 109 ALA A N 1
ATOM 847 C CA . ALA A 1 109 ? 3.376 -1.678 -18.694 1.00 97.88 109 ALA A CA 1
ATOM 848 C C . ALA A 1 109 ? 2.480 -0.699 -19.477 1.00 97.88 109 ALA A C 1
ATOM 850 O O . ALA A 1 109 ? 2.513 0.506 -19.218 1.00 97.88 109 ALA A O 1
ATOM 851 N N . GLU A 1 110 ? 1.661 -1.209 -20.404 1.00 96.19 110 GLU A N 1
ATOM 852 C CA . GLU A 1 110 ? 0.697 -0.407 -21.172 1.00 96.19 110 GLU A CA 1
ATOM 853 C C . GLU A 1 110 ? -0.355 0.225 -20.252 1.00 96.19 110 GLU A C 1
ATOM 855 O O . GLU A 1 110 ? -0.540 1.443 -20.272 1.00 96.19 110 GLU A O 1
ATOM 860 N N . THR A 1 111 ? -0.982 -0.582 -19.393 1.00 96.75 111 THR A N 1
ATOM 861 C CA . THR A 1 111 ? -1.972 -0.149 -18.402 1.00 96.75 111 THR A CA 1
ATOM 862 C C . THR A 1 111 ? -1.371 0.865 -17.436 1.00 96.75 111 THR A C 1
ATOM 864 O O . THR A 1 111 ? -1.990 1.892 -17.189 1.00 96.75 111 THR A O 1
ATOM 867 N N . PHE A 1 112 ? -0.153 0.645 -16.929 1.00 96.00 112 PHE A N 1
ATOM 868 C CA . PHE A 1 112 ? 0.523 1.572 -16.015 1.00 96.00 112 PHE A CA 1
ATOM 869 C C . PHE A 1 112 ? 0.734 2.958 -16.647 1.00 96.00 112 PHE A C 1
ATOM 871 O O . PHE A 1 112 ? 0.523 3.985 -15.999 1.00 96.00 112 PHE A O 1
ATOM 878 N N . GLY A 1 113 ? 1.112 3.001 -17.929 1.00 92.88 113 GLY A N 1
ATOM 879 C CA . GLY A 1 113 ? 1.218 4.251 -18.682 1.00 92.88 113 GLY A CA 1
ATOM 880 C C . GLY A 1 113 ? -0.147 4.895 -18.949 1.00 92.88 113 GLY A C 1
ATOM 881 O O . GLY A 1 113 ? -0.335 6.080 -18.672 1.00 92.88 113 GLY A O 1
ATOM 882 N N . ALA A 1 114 ? -1.114 4.118 -19.445 1.00 92.12 114 ALA A N 1
ATOM 883 C CA . ALA A 1 114 ? -2.457 4.595 -19.785 1.00 92.12 114 ALA A CA 1
ATOM 884 C C . ALA A 1 114 ? -3.248 5.089 -18.561 1.00 92.12 114 ALA A C 1
ATOM 886 O O . ALA A 1 114 ? -4.005 6.051 -18.662 1.00 92.12 114 ALA A O 1
ATOM 887 N N . ALA A 1 115 ? -3.024 4.475 -17.397 1.00 92.00 115 ALA A N 1
ATOM 888 C CA . ALA A 1 115 ? -3.597 4.858 -16.110 1.00 92.00 115 ALA A CA 1
ATOM 889 C C . ALA A 1 115 ? -3.001 6.154 -15.532 1.00 92.00 115 ALA A C 1
ATOM 891 O O . ALA A 1 115 ? -3.457 6.631 -14.494 1.00 92.00 115 ALA A O 1
ATOM 892 N N . GLY A 1 116 ? -1.969 6.720 -16.169 1.00 92.69 116 GLY A N 1
ATOM 893 C CA . GLY A 1 116 ? -1.317 7.944 -15.712 1.00 92.69 116 GLY A CA 1
ATOM 894 C C . GLY A 1 116 ? -0.417 7.752 -14.491 1.00 92.69 116 GLY A C 1
ATOM 895 O O . GLY A 1 116 ? -0.032 8.740 -13.867 1.00 92.69 116 GLY A O 1
ATOM 896 N N . CYS A 1 117 ? -0.034 6.516 -14.148 1.00 95.25 117 CYS A N 1
ATOM 897 C CA . CYS A 1 117 ? 0.802 6.247 -12.977 1.00 95.25 117 CYS A CA 1
ATOM 898 C C . CYS A 1 117 ? 2.168 6.954 -13.073 1.00 95.25 117 CYS A C 1
ATOM 900 O O . CYS A 1 117 ? 2.677 7.452 -12.068 1.00 95.25 117 CYS A O 1
ATOM 902 N N . THR A 1 118 ? 2.717 7.088 -14.288 1.00 94.44 118 THR A N 1
ATOM 903 C CA . THR A 1 118 ? 3.959 7.834 -14.571 1.00 94.44 118 THR A CA 1
ATOM 904 C C . THR A 1 118 ? 3.833 9.347 -14.374 1.00 94.44 118 THR A C 1
ATOM 906 O O . THR A 1 118 ? 4.836 10.055 -14.384 1.00 94.44 118 THR A O 1
ATOM 909 N N . GLY A 1 119 ? 2.612 9.872 -14.212 1.00 93.44 119 GLY A N 1
ATOM 910 C CA . GLY A 1 119 ? 2.384 11.278 -13.879 1.00 93.44 119 GLY A CA 1
ATOM 911 C C . GLY A 1 119 ? 2.926 11.643 -12.497 1.00 93.44 119 GLY A C 1
ATOM 912 O O . GLY A 1 119 ? 3.387 12.767 -12.299 1.00 93.44 119 GLY A O 1
ATOM 913 N N . CYS A 1 120 ? 2.938 10.678 -11.573 1.00 94.88 120 CYS A N 1
ATOM 914 C CA . CYS A 1 120 ? 3.440 10.856 -10.211 1.00 94.88 120 CYS A CA 1
ATOM 915 C C . CYS A 1 120 ? 4.658 9.974 -9.911 1.00 94.88 120 CYS A C 1
ATOM 917 O O . CYS A 1 120 ? 5.579 10.422 -9.236 1.00 94.88 120 CYS A O 1
ATOM 919 N N . HIS A 1 121 ? 4.679 8.730 -10.395 1.00 96.31 121 HIS A N 1
ATOM 920 C CA . HIS A 1 121 ? 5.713 7.755 -10.055 1.00 96.31 121 HIS A CA 1
ATOM 921 C C . HIS A 1 121 ? 6.800 7.639 -11.124 1.00 96.31 121 HIS A C 1
ATOM 923 O O . HIS A 1 121 ? 6.508 7.504 -12.311 1.00 96.31 121 HIS A O 1
ATOM 929 N N . GLY A 1 122 ? 8.056 7.599 -10.677 1.00 95.56 122 GLY A N 1
ATOM 930 C CA . GLY A 1 122 ? 9.176 7.126 -11.487 1.00 95.56 122 GLY A CA 1
ATOM 931 C C . GLY A 1 12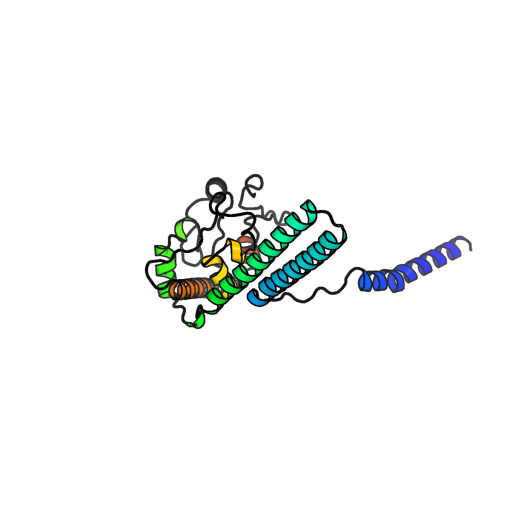2 ? 9.284 5.598 -11.483 1.00 95.56 122 GLY A C 1
ATOM 932 O O . GLY A 1 122 ? 8.858 4.928 -10.537 1.00 95.56 122 GLY A O 1
ATOM 933 N N . ILE A 1 123 ? 9.867 5.060 -12.553 1.00 96.75 123 ILE A N 1
ATOM 934 C CA . ILE A 1 123 ? 10.386 3.695 -12.657 1.00 96.75 123 ILE A CA 1
ATOM 935 C C . ILE A 1 123 ? 11.745 3.766 -13.368 1.00 96.75 123 ILE A C 1
ATOM 937 O O . ILE A 1 123 ? 11.883 3.428 -14.550 1.00 96.75 123 ILE A O 1
ATOM 941 N N . GLU A 1 124 ? 12.769 4.229 -12.654 1.00 95.19 124 GLU A N 1
ATOM 942 C CA . GLU A 1 124 ? 14.118 4.421 -13.198 1.00 95.19 124 GLU A CA 1
ATOM 943 C C . GLU A 1 124 ? 14.690 3.151 -13.846 1.00 95.19 124 GLU A C 1
ATOM 945 O O . GLU A 1 124 ? 15.308 3.220 -14.911 1.00 95.19 124 GLU A O 1
ATOM 950 N N . ALA A 1 125 ? 14.435 1.973 -13.267 1.00 95.31 125 ALA A N 1
ATOM 951 C CA . ALA A 1 125 ? 14.879 0.697 -13.830 1.00 95.31 125 ALA A CA 1
ATOM 952 C C . ALA A 1 125 ? 14.256 0.382 -15.202 1.00 95.31 125 ALA A C 1
ATOM 954 O O . ALA A 1 125 ? 14.861 -0.350 -15.987 1.00 95.31 125 ALA A O 1
ATOM 955 N N . ALA A 1 126 ? 13.090 0.958 -15.505 1.00 95.38 126 ALA A N 1
ATOM 956 C CA . ALA A 1 126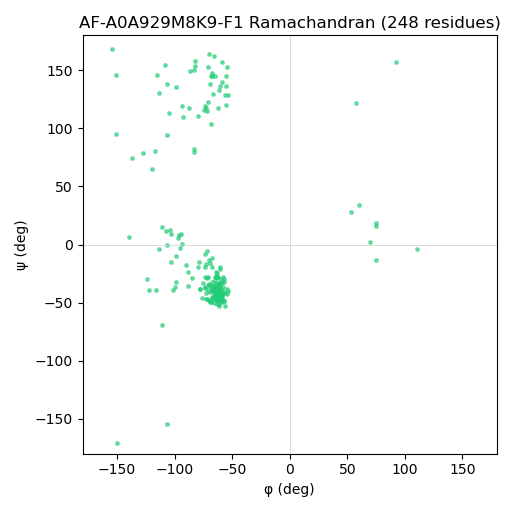 ? 12.425 0.876 -16.805 1.00 95.38 126 ALA A CA 1
ATOM 957 C C . ALA A 1 126 ? 12.725 2.092 -17.708 1.00 95.38 126 ALA A C 1
ATOM 959 O O . ALA A 1 126 ? 12.125 2.234 -18.771 1.00 95.38 126 ALA A O 1
ATOM 960 N N . GLY A 1 127 ? 13.649 2.975 -17.308 1.00 94.50 127 GLY A N 1
ATOM 961 C CA . GLY A 1 127 ? 14.007 4.177 -18.064 1.00 94.50 127 GLY A CA 1
ATOM 962 C C . GLY A 1 127 ? 12.967 5.298 -17.989 1.00 94.50 127 GLY A C 1
ATOM 963 O O . GLY A 1 127 ? 12.988 6.195 -18.830 1.00 94.50 127 GLY A O 1
ATOM 964 N N . MET A 1 128 ? 12.068 5.256 -17.002 1.00 95.31 128 MET A N 1
ATOM 965 C CA . MET A 1 128 ? 11.038 6.269 -16.775 1.00 95.31 128 MET A CA 1
ATOM 966 C C . MET A 1 128 ? 11.418 7.097 -15.538 1.00 95.31 128 MET A C 1
ATOM 968 O O . MET A 1 128 ? 11.140 6.663 -14.422 1.00 95.31 128 MET A O 1
ATOM 972 N N . PRO A 1 129 ? 12.094 8.250 -15.681 1.00 94.38 129 PRO A N 1
ATOM 973 C CA . PRO A 1 129 ? 12.424 9.088 -14.530 1.00 94.38 129 PRO A CA 1
ATOM 974 C C . PRO A 1 129 ? 11.156 9.662 -13.883 1.00 94.38 129 PRO A C 1
ATOM 976 O O . PRO A 1 129 ? 10.092 9.703 -14.503 1.00 94.38 129 PRO A O 1
ATOM 979 N N . ALA A 1 130 ? 11.278 10.137 -12.642 1.00 93.56 130 ALA A N 1
ATOM 980 C CA . ALA A 1 130 ? 10.210 10.889 -11.990 1.00 93.56 130 ALA A CA 1
ATOM 981 C C . ALA A 1 130 ? 9.796 12.107 -12.838 1.00 93.56 130 ALA A C 1
ATOM 983 O O . ALA A 1 130 ? 10.632 12.742 -13.487 1.00 93.56 130 ALA A O 1
ATOM 984 N N . SER A 1 131 ? 8.505 12.443 -12.819 1.00 92.44 131 SER A N 1
ATOM 985 C CA . SER A 1 131 ? 7.933 13.523 -13.637 1.00 92.44 131 SER A CA 1
ATOM 986 C C . SER A 1 131 ? 8.408 14.925 -13.236 1.00 92.44 131 SER A C 1
ATOM 988 O O . SER A 1 131 ? 8.315 15.860 -14.031 1.00 92.44 131 SER A O 1
ATOM 990 N N . MET A 1 132 ? 8.924 15.073 -12.016 1.00 94.06 132 MET A N 1
ATOM 991 C CA . MET A 1 132 ? 9.461 16.313 -11.463 1.00 94.06 132 MET A CA 1
ATOM 992 C C . MET A 1 132 ? 10.497 16.013 -10.372 1.00 94.06 132 MET A C 1
ATOM 994 O O . MET A 1 132 ? 10.630 14.875 -9.919 1.00 94.06 132 MET A O 1
ATOM 998 N N . ASP A 1 133 ? 11.238 17.036 -9.950 1.00 93.81 133 ASP A N 1
ATOM 999 C CA . ASP A 1 133 ? 12.190 16.927 -8.846 1.00 93.81 133 ASP A CA 1
ATOM 1000 C C . ASP A 1 133 ? 11.491 16.763 -7.480 1.00 93.81 133 ASP A C 1
ATOM 1002 O O . ASP A 1 133 ? 10.296 17.027 -7.323 1.00 93.81 133 ASP A O 1
ATOM 1006 N N . ALA A 1 134 ? 12.253 16.331 -6.470 1.00 92.00 134 ALA A N 1
ATOM 1007 C CA . ALA A 1 134 ? 11.734 16.035 -5.135 1.00 92.00 134 ALA A CA 1
ATOM 1008 C C . ALA A 1 134 ? 11.116 17.254 -4.424 1.00 92.00 134 ALA A C 1
ATOM 1010 O O . ALA A 1 134 ? 10.135 17.097 -3.696 1.00 92.00 134 ALA A O 1
ATOM 1011 N N . GLU A 1 135 ? 11.652 18.461 -4.628 1.00 91.44 135 GLU A N 1
ATOM 1012 C CA . GLU A 1 135 ? 11.113 19.667 -3.994 1.00 91.44 135 GLU A CA 1
ATOM 1013 C C . GLU A 1 135 ? 9.743 20.000 -4.589 1.00 91.44 135 GLU A C 1
ATOM 1015 O O . GLU A 1 135 ? 8.763 20.128 -3.848 1.00 91.44 135 GLU A O 1
ATOM 1020 N N . THR A 1 136 ? 9.652 20.032 -5.921 1.00 92.75 136 THR A N 1
ATOM 1021 C CA . THR A 1 136 ? 8.393 20.274 -6.636 1.00 92.75 136 THR A CA 1
ATOM 1022 C C . THR A 1 136 ? 7.351 19.197 -6.321 1.00 92.75 136 THR A C 1
ATOM 1024 O O . THR A 1 136 ? 6.197 19.529 -6.037 1.00 92.75 136 THR A O 1
ATOM 1027 N N . ALA A 1 137 ? 7.743 17.916 -6.289 1.00 92.62 137 ALA A N 1
ATOM 1028 C CA . ALA A 1 137 ? 6.848 16.811 -5.934 1.00 92.62 137 ALA A CA 1
ATOM 1029 C C . ALA A 1 137 ? 6.332 16.938 -4.496 1.00 92.62 137 ALA A C 1
ATOM 1031 O O . ALA A 1 137 ? 5.131 16.828 -4.250 1.00 92.62 137 ALA A O 1
ATOM 1032 N N . SER A 1 138 ? 7.222 17.232 -3.543 1.00 91.31 138 SER A 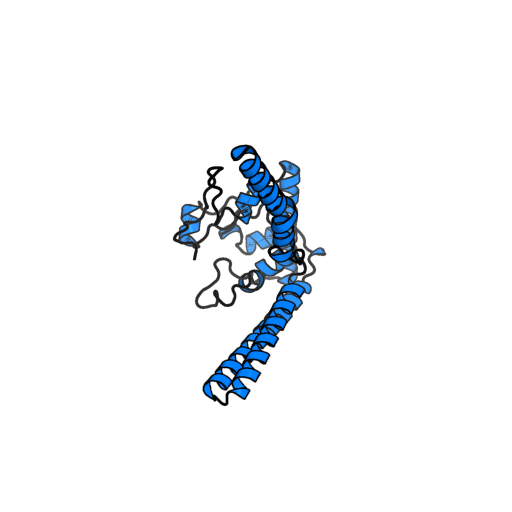N 1
ATOM 1033 C CA . SER A 1 138 ? 6.836 17.405 -2.145 1.00 91.31 138 SER A CA 1
ATOM 1034 C C . SER A 1 138 ? 5.881 18.579 -1.945 1.00 91.31 138 SER A C 1
ATOM 1036 O O . SER A 1 138 ? 5.003 18.490 -1.089 1.00 91.31 138 SER A O 1
ATOM 1038 N N . GLN A 1 139 ? 6.056 19.675 -2.684 1.00 90.38 139 GLN A N 1
ATOM 1039 C CA . GLN A 1 139 ? 5.166 20.835 -2.611 1.00 90.38 139 GLN A CA 1
ATOM 1040 C C . GLN A 1 139 ? 3.814 20.560 -3.279 1.00 90.38 139 GLN A C 1
ATOM 1042 O O . GLN A 1 139 ? 2.785 20.995 -2.769 1.00 90.38 139 GLN A O 1
ATOM 1047 N N . SER A 1 140 ? 3.813 19.821 -4.391 1.00 90.31 140 SER A N 1
ATOM 1048 C CA . SER A 1 140 ? 2.607 19.555 -5.184 1.00 90.31 140 SER A CA 1
ATOM 1049 C C . SER A 1 140 ? 1.717 18.477 -4.566 1.00 90.31 140 SER A C 1
ATOM 1051 O O . SER A 1 140 ? 0.496 18.594 -4.603 1.00 90.31 140 SER A O 1
ATOM 1053 N N . PHE A 1 141 ? 2.319 17.433 -3.991 1.00 88.31 141 PHE A N 1
ATOM 1054 C CA . PHE A 1 141 ? 1.602 16.248 -3.508 1.00 88.31 141 PHE A CA 1
ATOM 1055 C C . PHE A 1 141 ? 1.641 16.088 -1.980 1.00 88.31 141 PHE A C 1
ATOM 1057 O O . PHE A 1 141 ? 1.056 15.151 -1.442 1.00 88.31 141 PHE A O 1
ATOM 1064 N N . GLY A 1 142 ? 2.368 16.954 -1.265 1.00 88.31 142 GLY A N 1
ATOM 1065 C CA . GLY A 1 142 ? 2.618 16.835 0.180 1.00 88.31 142 GLY A CA 1
ATOM 1066 C C . GLY A 1 142 ? 3.642 15.753 0.555 1.00 88.31 142 GLY A C 1
ATOM 1067 O O . GLY A 1 142 ? 4.147 15.735 1.676 1.00 88.31 142 GLY A O 1
ATOM 1068 N N . VAL A 1 143 ? 3.992 14.875 -0.385 1.00 89.94 143 VAL A N 1
ATOM 1069 C CA . VAL A 1 143 ? 4.977 13.801 -0.241 1.00 89.94 143 VAL A CA 1
ATOM 1070 C C . VAL A 1 143 ? 5.616 13.520 -1.598 1.00 89.94 143 VAL A C 1
ATOM 1072 O O . VAL A 1 143 ? 4.957 13.615 -2.628 1.00 89.94 143 VAL A O 1
ATOM 1075 N N . VAL A 1 144 ? 6.893 13.153 -1.616 1.00 93.38 144 VAL A N 1
ATOM 1076 C CA . VAL A 1 144 ? 7.555 12.667 -2.831 1.00 93.38 144 VAL A CA 1
ATOM 1077 C C . VAL A 1 144 ? 7.055 11.250 -3.139 1.00 93.38 144 VAL A C 1
ATOM 1079 O O . VAL A 1 144 ? 7.245 10.356 -2.301 1.00 93.38 144 VAL A O 1
ATOM 1082 N N . PRO A 1 145 ? 6.421 11.009 -4.304 1.00 93.69 145 PRO A N 1
ATOM 1083 C CA . PRO A 1 145 ? 6.027 9.667 -4.707 1.00 93.69 145 PRO A CA 1
ATOM 1084 C C . PRO A 1 145 ? 7.267 8.769 -4.833 1.00 93.69 145 PRO A C 1
ATOM 1086 O O . PRO A 1 145 ? 8.282 9.207 -5.377 1.00 93.69 145 PRO A O 1
ATOM 1089 N N . PRO A 1 146 ? 7.227 7.525 -4.328 1.00 93.75 146 PRO A N 1
ATOM 1090 C CA . PRO A 1 146 ? 8.366 6.620 -4.424 1.00 93.75 146 PRO A CA 1
ATOM 1091 C C . PRO A 1 146 ? 8.638 6.210 -5.877 1.00 93.75 146 PRO A C 1
ATOM 1093 O O . PRO A 1 146 ? 7.701 6.030 -6.664 1.00 93.75 146 PRO A O 1
ATOM 1096 N N . ASP A 1 147 ? 9.915 5.988 -6.194 1.00 95.81 147 ASP A N 1
ATOM 1097 C CA . ASP A 1 147 ? 10.318 5.234 -7.381 1.00 95.81 147 ASP A CA 1
ATOM 1098 C C . ASP A 1 147 ? 9.878 3.772 -7.222 1.00 95.81 147 ASP A C 1
ATOM 1100 O O . ASP A 1 147 ? 10.132 3.135 -6.197 1.00 95.81 147 ASP A O 1
ATOM 1104 N N . LEU A 1 148 ? 9.195 3.234 -8.231 1.00 97.19 148 LEU A N 1
ATOM 1105 C CA . LEU A 1 148 ? 8.601 1.898 -8.156 1.00 97.19 148 LEU A CA 1
ATOM 1106 C C . LEU A 1 148 ? 9.505 0.806 -8.735 1.00 97.19 148 LEU A C 1
ATOM 1108 O O . LEU A 1 148 ? 9.075 -0.344 -8.843 1.00 97.19 148 LEU A O 1
ATOM 1112 N N . SER A 1 149 ? 10.767 1.113 -9.059 1.00 96.56 149 SER A N 1
ATOM 1113 C CA . SER A 1 149 ? 11.702 0.131 -9.624 1.00 96.56 149 SER A CA 1
ATOM 1114 C C . SER A 1 149 ? 11.889 -1.095 -8.733 1.00 96.56 149 SER A C 1
ATOM 1116 O O . SER A 1 149 ? 12.151 -2.186 -9.236 1.00 96.56 149 SER A O 1
ATOM 1118 N N . THR A 1 150 ? 11.749 -0.945 -7.414 1.00 97.31 150 THR A N 1
ATOM 1119 C CA . THR A 1 150 ? 11.901 -2.042 -6.446 1.00 97.31 150 THR A CA 1
ATOM 1120 C C . THR A 1 150 ? 10.584 -2.528 -5.845 1.00 97.31 150 THR A C 1
ATOM 1122 O O . THR A 1 150 ? 10.603 -3.480 -5.062 1.00 97.31 150 THR A O 1
ATOM 1125 N N . ALA A 1 151 ? 9.444 -1.938 -6.231 1.00 97.25 151 ALA A N 1
ATOM 1126 C CA . ALA A 1 151 ? 8.140 -2.190 -5.617 1.00 97.25 151 ALA A CA 1
ATOM 1127 C C . ALA A 1 151 ? 7.774 -3.682 -5.591 1.00 97.25 151 ALA A C 1
ATOM 1129 O O . ALA 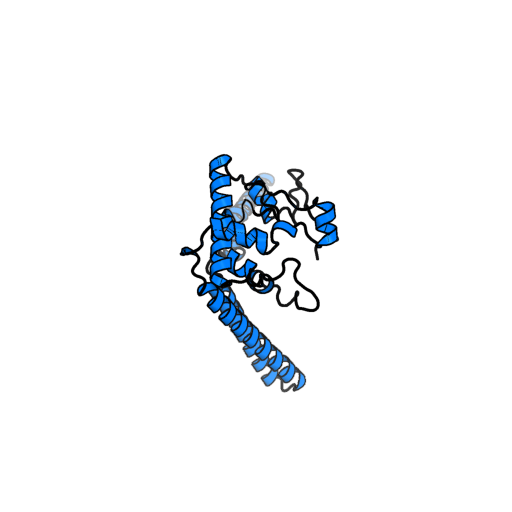A 1 151 ? 7.343 -4.190 -4.559 1.00 97.25 151 ALA A O 1
ATOM 1130 N N . GLY A 1 152 ? 8.024 -4.402 -6.688 1.00 96.69 152 GLY A N 1
ATOM 1131 C CA . GLY A 1 152 ? 7.736 -5.832 -6.797 1.00 96.69 152 GLY A CA 1
ATOM 1132 C C . GLY A 1 152 ? 8.681 -6.748 -6.010 1.00 96.69 152 GLY A C 1
ATOM 1133 O O . GLY A 1 152 ? 8.431 -7.948 -5.937 1.00 96.69 152 GLY A O 1
ATOM 1134 N N . LYS A 1 153 ? 9.767 -6.208 -5.436 1.00 94.50 153 LYS A N 1
ATOM 1135 C CA . LYS A 1 153 ? 10.673 -6.923 -4.520 1.00 94.50 153 LYS A CA 1
ATOM 1136 C C . LYS A 1 153 ? 10.389 -6.601 -3.050 1.00 94.50 153 LYS A C 1
ATOM 1138 O O . LYS A 1 153 ? 10.551 -7.482 -2.211 1.00 94.50 153 LYS A O 1
ATOM 1143 N N . ILE A 1 154 ? 10.031 -5.355 -2.734 1.00 94.00 154 ILE A N 1
ATOM 1144 C CA . ILE A 1 154 ? 9.879 -4.885 -1.344 1.00 94.00 154 ILE A CA 1
ATOM 1145 C C . ILE A 1 154 ? 8.472 -5.106 -0.778 1.00 94.00 154 ILE A C 1
ATOM 1147 O O . ILE A 1 154 ? 8.321 -5.188 0.439 1.00 94.00 154 ILE A O 1
ATOM 1151 N N . TYR A 1 155 ? 7.455 -5.209 -1.636 1.00 94.56 155 TYR A N 1
ATOM 1152 C CA . TYR A 1 155 ? 6.065 -5.372 -1.223 1.00 94.56 155 TYR A CA 1
ATOM 1153 C C . TYR A 1 155 ? 5.499 -6.725 -1.655 1.00 94.56 155 TYR A C 1
ATOM 1155 O O . TYR A 1 155 ? 5.830 -7.247 -2.719 1.00 94.56 155 TYR A O 1
ATOM 1163 N N . ASP A 1 156 ? 4.613 -7.274 -0.823 1.00 95.38 156 ASP A N 1
ATOM 1164 C CA . ASP A 1 156 ? 3.822 -8.454 -1.168 1.00 95.38 156 ASP A CA 1
ATOM 1165 C C . ASP A 1 156 ? 2.865 -8.149 -2.332 1.00 95.38 156 ASP A C 1
ATOM 1167 O O . ASP A 1 156 ? 2.322 -7.049 -2.444 1.00 95.38 156 ASP A O 1
ATOM 1171 N N . GLU A 1 157 ? 2.636 -9.127 -3.206 1.00 96.12 157 GLU A N 1
ATOM 1172 C CA . GLU A 1 157 ? 1.823 -8.945 -4.413 1.00 96.12 157 GLU A CA 1
ATOM 1173 C C . GLU A 1 157 ? 0.343 -8.667 -4.117 1.00 96.12 157 GLU A C 1
ATOM 1175 O O . GLU A 1 157 ? -0.279 -7.863 -4.816 1.00 96.12 157 GLU A O 1
ATOM 1180 N N . ARG A 1 158 ? -0.219 -9.273 -3.059 1.00 96.38 158 ARG A N 1
ATOM 1181 C CA . ARG A 1 158 ? -1.596 -8.991 -2.635 1.00 96.38 158 ARG A CA 1
ATOM 1182 C C . ARG A 1 158 ? -1.684 -7.634 -1.968 1.00 96.38 158 ARG A C 1
ATOM 1184 O O . ARG A 1 158 ? -2.665 -6.930 -2.186 1.00 96.38 158 ARG A O 1
ATOM 1191 N N . PHE A 1 159 ? -0.662 -7.244 -1.208 1.00 96.81 159 PHE A N 1
ATOM 1192 C CA . PHE A 1 159 ? -0.585 -5.887 -0.676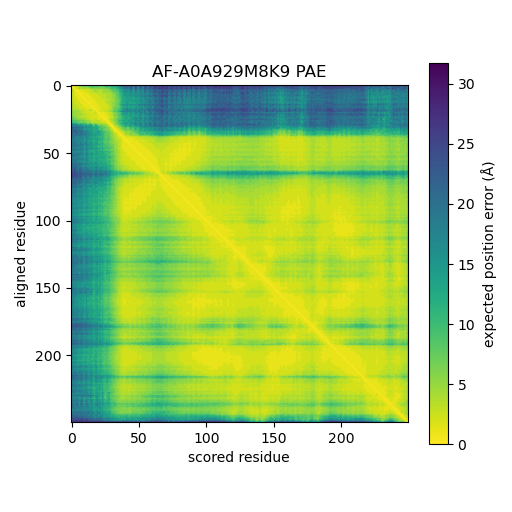 1.00 96.81 159 PHE A CA 1
ATOM 1193 C C . PHE A 1 159 ? -0.507 -4.842 -1.798 1.00 96.81 159 PHE A C 1
ATOM 1195 O O . PHE A 1 159 ? -1.222 -3.848 -1.742 1.00 96.81 159 PHE A O 1
ATOM 1202 N N . LEU A 1 160 ? 0.295 -5.071 -2.844 1.00 97.56 160 LEU A N 1
ATOM 1203 C CA . LEU A 1 160 ? 0.348 -4.175 -4.004 1.00 97.56 160 LEU A CA 1
ATOM 1204 C C . LEU A 1 160 ? -1.013 -4.064 -4.696 1.00 97.56 160 LEU A C 1
ATOM 1206 O O . LEU A 1 160 ? -1.463 -2.953 -4.965 1.00 97.56 160 LEU A O 1
ATOM 1210 N N . ALA A 1 161 ? -1.694 -5.187 -4.932 1.00 98.12 161 ALA A N 1
ATOM 1211 C CA . ALA A 1 161 ? -3.044 -5.175 -5.488 1.00 98.12 161 ALA A CA 1
ATOM 1212 C C . ALA A 1 161 ? -4.035 -4.406 -4.599 1.00 98.12 161 ALA A C 1
ATOM 1214 O O . ALA A 1 161 ? -4.785 -3.570 -5.103 1.00 98.12 161 ALA A O 1
ATOM 1215 N N . ALA A 1 162 ? -3.995 -4.631 -3.282 1.00 98.12 162 ALA A N 1
ATOM 1216 C CA . ALA A 1 162 ? -4.797 -3.899 -2.306 1.00 98.12 162 ALA A CA 1
ATOM 1217 C C . ALA A 1 162 ? -4.521 -2.388 -2.357 1.00 98.12 162 ALA A C 1
ATOM 1219 O O . ALA A 1 162 ? -5.460 -1.598 -2.420 1.00 98.12 162 ALA A O 1
ATOM 1220 N N . LEU A 1 163 ? -3.246 -1.990 -2.383 1.00 97.50 163 LEU A N 1
ATOM 1221 C CA . LEU A 1 163 ? -2.812 -0.593 -2.405 1.00 97.50 163 LEU A CA 1
ATOM 1222 C C . LEU A 1 163 ? -3.230 0.124 -3.694 1.00 97.50 163 LEU A C 1
ATOM 1224 O O . LEU A 1 163 ? -3.692 1.259 -3.632 1.00 97.50 163 LEU A O 1
ATOM 1228 N N . ILE A 1 164 ? -3.099 -0.535 -4.849 1.00 97.56 164 ILE A N 1
ATOM 1229 C CA . ILE A 1 164 ? -3.523 0.009 -6.147 1.00 97.56 164 ILE A CA 1
ATOM 1230 C C . ILE A 1 164 ? -5.050 0.170 -6.182 1.00 97.56 164 ILE A C 1
ATOM 1232 O O . ILE A 1 164 ? -5.554 1.211 -6.604 1.00 97.56 164 ILE A O 1
ATOM 1236 N N . LYS A 1 165 ? -5.792 -0.844 -5.718 1.00 97.00 165 LYS A N 1
ATOM 1237 C CA . LYS A 1 165 ? -7.261 -0.851 -5.733 1.00 97.00 165 LYS A CA 1
ATOM 1238 C C . LYS A 1 165 ? -7.855 0.175 -4.766 1.00 97.00 165 LYS A C 1
ATOM 1240 O O . LYS A 1 165 ? -8.750 0.923 -5.142 1.00 97.00 165 LYS A O 1
ATOM 1245 N N . ASN A 1 166 ? -7.399 0.190 -3.513 1.00 96.19 166 ASN A N 1
ATOM 1246 C CA . ASN A 1 166 ? -7.882 1.108 -2.487 1.00 96.19 166 ASN A CA 1
ATOM 1247 C C . ASN A 1 166 ? -6.778 1.393 -1.454 1.00 96.19 166 ASN A C 1
ATOM 1249 O O . ASN A 1 166 ? -6.622 0.652 -0.475 1.00 96.19 166 ASN A O 1
ATOM 1253 N N . PRO A 1 167 ? -6.025 2.487 -1.635 1.00 95.62 167 PRO A N 1
ATOM 1254 C CA . PRO A 1 167 ? -4.856 2.736 -0.815 1.00 95.62 167 PRO A CA 1
ATOM 1255 C C . PRO A 1 167 ? -5.206 3.038 0.642 1.00 95.62 167 PRO A C 1
ATOM 1257 O O . PRO A 1 167 ? -4.517 2.556 1.537 1.00 95.62 167 PRO A O 1
ATOM 1260 N N . THR A 1 168 ? -6.293 3.765 0.917 1.00 95.00 168 THR A N 1
ATOM 1261 C CA . THR A 1 168 ? -6.670 4.110 2.298 1.00 95.00 168 THR A CA 1
ATOM 1262 C C . THR A 1 168 ? -7.101 2.892 3.103 1.00 95.00 168 THR A C 1
ATOM 1264 O O . THR A 1 168 ? -6.816 2.842 4.297 1.00 95.00 168 THR A O 1
ATOM 1267 N N . MET A 1 169 ? -7.720 1.893 2.469 1.00 95.25 169 MET A N 1
ATOM 1268 C CA . MET A 1 169 ? -8.004 0.607 3.111 1.00 95.25 169 MET A CA 1
ATOM 1269 C C . MET A 1 169 ? -6.723 -0.206 3.312 1.00 95.25 169 MET A C 1
ATOM 1271 O O . MET A 1 169 ? -6.466 -0.655 4.425 1.00 95.25 169 MET A O 1
ATOM 1275 N N . ALA A 1 170 ? -5.872 -0.316 2.285 1.00 95.81 170 ALA A N 1
ATOM 1276 C CA . ALA A 1 170 ? -4.631 -1.092 2.353 1.00 95.81 170 ALA A CA 1
ATOM 1277 C C . ALA A 1 170 ? -3.644 -0.586 3.421 1.00 95.81 170 ALA A C 1
ATOM 1279 O O . ALA A 1 170 ? -2.928 -1.383 4.024 1.00 95.81 170 ALA A O 1
ATOM 1280 N N . VAL A 1 171 ? -3.609 0.730 3.674 1.00 93.88 171 VAL A N 1
ATOM 1281 C CA . VAL A 1 171 ? -2.764 1.333 4.722 1.00 93.88 171 VAL A CA 1
ATOM 1282 C C . VAL A 1 171 ? -3.528 1.722 5.994 1.00 93.88 171 VAL A C 1
ATOM 1284 O O . VAL A 1 171 ? -2.951 2.358 6.874 1.00 93.88 171 VAL A O 1
ATOM 1287 N N . LYS A 1 172 ? -4.802 1.323 6.126 1.00 93.75 172 LYS A N 1
ATOM 1288 C CA . LYS A 1 172 ? -5.657 1.543 7.313 1.00 93.75 172 LYS A CA 1
ATOM 1289 C C . LYS A 1 172 ? -5.885 3.018 7.686 1.00 93.75 172 LYS A C 1
ATOM 1291 O O . LYS A 1 172 ? -6.020 3.370 8.860 1.00 93.75 172 LYS A O 1
ATOM 1296 N N . LEU A 1 173 ? -5.953 3.901 6.692 1.00 92.88 173 LEU A N 1
ATOM 1297 C CA . LEU A 1 173 ? -6.121 5.349 6.860 1.00 92.88 173 LEU A CA 1
ATOM 1298 C C . LEU A 1 173 ? -7.489 5.878 6.400 1.00 92.88 173 LEU A C 1
ATOM 1300 O O . LEU A 1 173 ? -7.657 7.090 6.282 1.00 92.88 173 LEU A O 1
ATOM 1304 N N . SER A 1 174 ? -8.484 5.013 6.188 1.00 89.56 174 SER A N 1
ATOM 1305 C CA . SER A 1 174 ? -9.853 5.411 5.804 1.00 89.56 174 SER A CA 1
ATOM 1306 C C . SER A 1 174 ? -10.558 6.320 6.825 1.00 89.56 174 SER A C 1
ATOM 1308 O O . SER A 1 174 ? -11.488 7.040 6.482 1.00 89.56 174 SER A O 1
ATOM 1310 N N . HIS A 1 175 ? -10.093 6.341 8.077 1.00 88.06 175 HIS A N 1
ATOM 1311 C CA . HIS A 1 175 ? -10.569 7.265 9.112 1.00 88.06 175 HIS A CA 1
ATOM 1312 C C . HIS A 1 175 ? -9.967 8.681 9.002 1.00 88.06 175 HIS A C 1
ATOM 1314 O O . HIS A 1 175 ? -10.513 9.615 9.586 1.00 88.06 175 HIS A O 1
ATOM 1320 N N . LYS A 1 176 ? -8.831 8.840 8.301 1.00 90.06 176 LYS A N 1
ATOM 1321 C CA . LYS A 1 176 ? -8.133 10.124 8.088 1.00 90.06 176 LYS A CA 1
ATOM 1322 C C . LYS A 1 176 ? -8.421 10.692 6.700 1.00 90.06 176 LYS A C 1
ATOM 1324 O O . LYS A 1 176 ? -8.579 11.901 6.574 1.00 90.06 176 LYS A O 1
ATOM 1329 N N . PHE A 1 177 ? -8.474 9.835 5.683 1.00 91.31 177 PHE A N 1
ATOM 1330 C CA . PHE A 1 177 ? -8.648 10.240 4.292 1.00 91.31 177 PHE A CA 1
ATOM 1331 C C . PHE A 1 177 ? -9.985 9.760 3.735 1.00 91.31 177 PHE A C 1
ATOM 1333 O O . PHE A 1 177 ? -10.334 8.585 3.856 1.00 91.31 177 PHE A O 1
ATOM 1340 N N . ASN A 1 178 ? -10.708 10.686 3.113 1.00 86.38 178 ASN A N 1
ATOM 1341 C CA . ASN A 1 178 ? -12.056 10.517 2.577 1.00 86.38 178 ASN A CA 1
ATOM 1342 C C . ASN A 1 178 ? -12.253 11.444 1.359 1.00 86.38 178 ASN A C 1
ATOM 1344 O O . ASN A 1 178 ? -11.297 12.057 0.890 1.00 86.38 178 ASN A O 1
ATOM 1348 N N . ASP A 1 179 ? -13.477 11.563 0.851 1.00 85.56 179 ASP A N 1
ATOM 1349 C CA . ASP A 1 179 ? -13.763 12.382 -0.337 1.00 85.56 179 ASP A CA 1
ATOM 1350 C C . ASP A 1 179 ? -13.465 13.882 -0.138 1.00 85.56 179 ASP A C 1
ATOM 1352 O O . ASP A 1 179 ? -13.129 14.583 -1.091 1.00 85.56 179 ASP A O 1
ATOM 1356 N N . GLU A 1 180 ? -13.551 14.381 1.098 1.00 88.50 180 GLU A N 1
ATOM 1357 C CA . GLU A 1 180 ? -13.251 15.775 1.454 1.00 88.50 180 GLU A CA 1
ATOM 1358 C C . GLU A 1 180 ? -11.751 15.994 1.712 1.00 88.50 180 GLU A C 1
ATOM 1360 O O . GLU A 1 180 ? -11.224 17.087 1.494 1.00 88.50 180 GLU A O 1
ATOM 1365 N N . HIS A 1 181 ? -11.052 14.950 2.162 1.00 88.88 181 HIS A N 1
ATOM 1366 C CA . HIS A 1 181 ? -9.613 14.933 2.400 1.00 88.88 181 HIS A CA 1
ATOM 1367 C C . HIS A 1 181 ? -8.972 13.738 1.677 1.00 88.88 181 HIS A C 1
ATOM 1369 O O . HIS A 1 181 ? -8.711 12.705 2.304 1.00 88.88 181 HIS A O 1
ATOM 1375 N N . PRO A 1 182 ? -8.748 13.840 0.354 1.00 88.38 182 PRO A N 1
ATOM 1376 C CA . PRO A 1 182 ? -8.322 12.705 -0.451 1.00 88.38 182 PRO A CA 1
ATOM 1377 C C . PRO A 1 182 ? -6.912 12.249 -0.083 1.00 88.38 182 PRO A C 1
ATOM 1379 O O . PRO A 1 182 ? -6.026 13.049 0.225 1.00 88.38 182 PRO A O 1
ATOM 1382 N N . TYR A 1 183 ? -6.692 10.937 -0.148 1.00 91.06 183 TYR A N 1
ATOM 1383 C CA . TYR A 1 183 ? -5.356 10.369 -0.008 1.00 91.06 183 TYR A CA 1
ATOM 1384 C C . TYR A 1 183 ? -4.494 10.736 -1.229 1.00 91.06 183 TYR A C 1
ATOM 1386 O O . TYR A 1 183 ? -5.002 10.647 -2.349 1.00 91.06 183 TYR A O 1
ATOM 1394 N N . PRO A 1 184 ? -3.207 11.113 -1.060 1.00 89.12 184 PRO A N 1
ATOM 1395 C CA . PRO A 1 184 ? -2.375 11.594 -2.170 1.00 89.12 184 PRO A CA 1
ATOM 1396 C C . PRO A 1 184 ? -2.244 10.623 -3.352 1.00 89.12 184 PRO A C 1
ATOM 1398 O O . PRO A 1 184 ? -2.141 11.056 -4.496 1.00 89.12 184 PRO A O 1
ATOM 1401 N N . MET A 1 185 ? -2.261 9.313 -3.090 1.00 92.69 185 MET A N 1
ATOM 1402 C CA . MET A 1 185 ? -2.362 8.291 -4.132 1.00 92.69 185 MET A CA 1
ATOM 1403 C C . MET A 1 185 ? -3.839 7.941 -4.319 1.00 92.69 185 MET A C 1
ATOM 1405 O O . MET A 1 185 ? -4.447 7.343 -3.439 1.00 92.69 185 MET A O 1
ATOM 1409 N N . THR A 1 186 ? -4.444 8.314 -5.441 1.00 91.00 186 THR A N 1
ATOM 1410 C CA . THR A 1 186 ? -5.855 7.988 -5.683 1.00 91.00 186 THR A CA 1
ATOM 1411 C C . THR A 1 186 ? -6.036 6.496 -5.954 1.00 91.00 186 THR A C 1
ATOM 1413 O O . THR A 1 186 ? -5.135 5.838 -6.475 1.00 91.00 186 THR A O 1
ATOM 1416 N N . ALA A 1 187 ? -7.217 5.964 -5.635 1.00 94.44 187 ALA A N 1
ATOM 1417 C CA . ALA A 1 187 ? -7.591 4.609 -6.027 1.00 94.44 187 ALA A CA 1
ATOM 1418 C C . ALA A 1 187 ? -7.541 4.456 -7.556 1.00 94.44 187 ALA A C 1
ATOM 1420 O O . ALA A 1 187 ? -7.941 5.364 -8.292 1.00 94.44 187 ALA A O 1
ATOM 1421 N N . PHE A 1 188 ? -7.052 3.315 -8.038 1.00 95.56 188 PHE A N 1
ATOM 1422 C CA . PHE A 1 188 ? -7.069 3.012 -9.462 1.00 95.56 188 PHE A CA 1
ATOM 1423 C C . PHE A 1 188 ? -8.504 2.732 -9.918 1.00 95.56 188 PHE A C 1
ATOM 1425 O O . PHE A 1 188 ? -9.162 1.835 -9.400 1.00 95.56 188 PHE A O 1
ATOM 1432 N N . MET A 1 189 ? -8.983 3.500 -10.898 1.00 92.50 189 MET A N 1
ATOM 1433 C CA . MET A 1 189 ? -10.368 3.429 -11.388 1.00 92.50 189 MET A CA 1
ATOM 1434 C C . MET A 1 189 ? -10.526 2.564 -12.650 1.00 92.50 189 MET A C 1
ATOM 1436 O O . MET A 1 189 ? -11.616 2.504 -13.217 1.00 92.50 189 MET A O 1
ATOM 1440 N N . GLY A 1 190 ? -9.455 1.893 -13.080 1.00 93.06 190 GLY A N 1
ATOM 1441 C CA . GLY A 1 190 ? -9.400 1.116 -14.316 1.00 93.06 190 GLY A CA 1
ATOM 1442 C C . GLY A 1 190 ? -8.883 1.915 -15.520 1.00 93.06 190 GLY A C 1
ATOM 1443 O O . GLY A 1 190 ? -8.951 3.144 -15.551 1.00 93.06 190 GLY A O 1
ATOM 1444 N N . ALA A 1 191 ? -8.373 1.203 -16.524 1.00 92.38 191 ALA A N 1
ATOM 1445 C CA . ALA A 1 191 ? -7.887 1.736 -17.801 1.00 92.38 191 ALA A CA 1
ATOM 1446 C C . ALA A 1 191 ? -8.836 1.425 -18.980 1.00 92.38 191 ALA A C 1
ATOM 1448 O O . ALA A 1 191 ? -8.495 1.654 -20.141 1.00 92.38 191 ALA A O 1
ATOM 1449 N N . GLY A 1 192 ? -10.054 0.956 -18.683 1.00 89.56 192 GLY A N 1
ATOM 1450 C CA . GLY A 1 192 ? -11.124 0.703 -19.655 1.00 89.56 192 GLY A CA 1
ATOM 1451 C C . GLY A 1 192 ? -11.456 -0.776 -19.881 1.00 89.56 192 GLY A C 1
ATOM 1452 O O . GLY A 1 192 ? -12.395 -1.072 -20.621 1.00 89.56 192 GLY A O 1
ATOM 1453 N N . GLY A 1 193 ? -10.722 -1.696 -19.254 1.00 91.06 193 GLY A N 1
ATOM 1454 C CA . GLY A 1 193 ? -10.976 -3.133 -19.239 1.00 91.06 193 GLY A CA 1
ATOM 1455 C C . GLY A 1 193 ? -11.523 -3.645 -17.902 1.00 91.06 193 GLY A C 1
ATOM 1456 O O . GLY A 1 193 ? -12.165 -2.924 -17.137 1.00 91.06 193 GLY A O 1
ATOM 1457 N N . ASP A 1 194 ? -11.287 -4.933 -17.637 1.00 96.06 194 ASP A N 1
ATOM 1458 C CA . ASP A 1 194 ? -11.568 -5.535 -16.333 1.00 96.06 194 ASP A CA 1
ATOM 1459 C C . ASP A 1 194 ? -10.510 -5.086 -15.319 1.00 96.06 194 ASP A C 1
ATOM 1461 O O . ASP A 1 194 ? -9.333 -5.419 -15.447 1.00 96.06 194 ASP A O 1
ATOM 1465 N N . ILE A 1 195 ? -10.939 -4.345 -14.297 1.00 96.62 195 ILE A N 1
ATOM 1466 C CA . ILE A 1 195 ? -10.037 -3.746 -13.307 1.00 96.62 195 ILE A CA 1
ATOM 1467 C C . ILE A 1 195 ? -9.196 -4.788 -12.554 1.00 96.62 195 ILE A C 1
ATOM 1469 O O . ILE A 1 195 ? -8.053 -4.515 -12.196 1.00 96.62 195 ILE A O 1
ATOM 1473 N N . ASN A 1 196 ? -9.728 -5.990 -12.311 1.00 97.69 196 ASN A N 1
ATOM 1474 C CA . ASN A 1 196 ? -8.999 -7.024 -11.579 1.00 97.69 196 ASN A CA 1
ATOM 1475 C C . ASN A 1 196 ? -7.885 -7.618 -12.451 1.00 97.69 196 ASN A C 1
ATOM 1477 O O . ASN A 1 196 ? -6.764 -7.790 -11.971 1.00 97.69 196 ASN A O 1
ATOM 1481 N N . ALA A 1 197 ? -8.153 -7.859 -13.736 1.00 98.12 197 ALA A N 1
ATOM 1482 C CA . ALA A 1 197 ? -7.130 -8.241 -14.704 1.00 98.12 197 ALA A CA 1
ATOM 1483 C C . ALA A 1 197 ? -6.063 -7.145 -14.868 1.00 98.12 197 ALA A C 1
ATOM 1485 O O . ALA A 1 197 ? -4.873 -7.437 -14.807 1.00 98.12 197 ALA A O 1
ATOM 1486 N N . GLU A 1 198 ? -6.472 -5.881 -14.986 1.00 98.19 198 GLU A N 1
ATOM 1487 C CA . GLU A 1 198 ? -5.551 -4.745 -15.100 1.00 98.19 198 GLU A CA 1
ATOM 1488 C C . GLU A 1 198 ? -4.637 -4.602 -13.874 1.00 98.19 198 GLU A C 1
ATOM 1490 O O . GLU A 1 198 ? -3.438 -4.368 -14.017 1.00 98.19 198 GLU A O 1
ATOM 1495 N N . ILE A 1 199 ? -5.173 -4.785 -12.663 1.00 98.50 199 ILE A N 1
ATOM 1496 C CA . ILE A 1 199 ? -4.370 -4.779 -11.434 1.00 98.50 199 ILE A CA 1
ATOM 1497 C C . ILE A 1 199 ? -3.385 -5.949 -11.424 1.00 98.50 199 ILE A C 1
ATOM 1499 O O . ILE A 1 199 ? -2.219 -5.749 -11.081 1.00 98.50 199 ILE A O 1
ATOM 1503 N N . ALA A 1 200 ? -3.817 -7.153 -11.813 1.00 98.69 200 ALA A N 1
ATOM 1504 C CA . ALA A 1 200 ? -2.921 -8.303 -11.916 1.00 98.69 200 ALA A CA 1
ATOM 1505 C C . ALA A 1 200 ? -1.776 -8.040 -12.911 1.00 98.69 200 ALA A C 1
ATOM 1507 O O . ALA A 1 200 ? -0.617 -8.324 -12.599 1.00 98.69 200 ALA A O 1
ATOM 1508 N N . ASP A 1 201 ? -2.084 -7.435 -14.059 1.00 98.75 201 ASP A N 1
ATOM 1509 C CA . ASP A 1 201 ? -1.112 -7.034 -15.076 1.00 98.75 201 ASP A CA 1
ATOM 1510 C C . ASP A 1 201 ? -0.113 -5.998 -14.520 1.00 98.75 201 ASP A C 1
ATOM 1512 O O . ASP A 1 201 ? 1.101 -6.184 -14.638 1.00 98.75 201 ASP A O 1
ATOM 1516 N N . ILE A 1 202 ? -0.587 -4.943 -13.838 1.00 98.62 202 ILE A N 1
ATOM 1517 C CA . ILE A 1 202 ? 0.279 -3.928 -13.203 1.00 98.62 202 ILE A CA 1
ATOM 1518 C C . ILE A 1 202 ? 1.203 -4.569 -12.157 1.00 98.62 202 ILE A C 1
ATOM 1520 O O . ILE A 1 202 ? 2.405 -4.291 -12.137 1.00 98.62 202 ILE A O 1
ATOM 1524 N N . VAL A 1 203 ? 0.677 -5.447 -11.298 1.00 98.69 203 VAL A N 1
ATOM 1525 C CA . VAL A 1 203 ? 1.484 -6.148 -10.286 1.00 98.69 203 VAL A CA 1
ATOM 1526 C C . VAL A 1 203 ? 2.542 -7.033 -10.955 1.00 98.69 203 VAL A C 1
ATOM 1528 O O . VAL A 1 203 ? 3.705 -7.017 -10.541 1.00 98.69 203 VAL A O 1
ATOM 1531 N N . ALA A 1 204 ? 2.188 -7.755 -12.023 1.00 98.81 204 ALA A N 1
ATOM 1532 C CA . ALA A 1 204 ? 3.138 -8.549 -12.798 1.00 98.81 204 ALA A CA 1
ATOM 1533 C C . ALA A 1 204 ? 4.238 -7.681 -13.435 1.00 98.81 204 ALA A C 1
ATOM 1535 O O . ALA A 1 204 ? 5.414 -8.058 -13.402 1.00 98.81 204 ALA A O 1
ATOM 1536 N N . TYR A 1 205 ? 3.882 -6.502 -13.951 1.00 98.69 205 TYR A N 1
ATOM 1537 C CA . TYR A 1 205 ? 4.835 -5.531 -14.483 1.00 98.69 205 TYR A CA 1
ATOM 1538 C C . TYR A 1 205 ? 5.824 -5.047 -13.415 1.00 98.69 205 TYR A C 1
ATOM 1540 O O . TYR A 1 205 ? 7.034 -5.160 -13.617 1.00 98.69 205 TYR A O 1
ATOM 1548 N N . LEU A 1 206 ? 5.345 -4.602 -12.248 1.00 98.62 206 LEU A N 1
ATOM 1549 C CA . LEU A 1 206 ? 6.213 -4.144 -11.155 1.00 98.62 206 LEU A CA 1
ATOM 1550 C C . LEU A 1 206 ? 7.154 -5.255 -10.658 1.00 98.62 206 LEU A C 1
ATOM 1552 O O . LEU A 1 206 ? 8.342 -5.009 -10.439 1.00 98.62 206 LEU A O 1
ATOM 1556 N N . LYS A 1 207 ? 6.662 -6.499 -10.546 1.00 98.50 207 LYS A N 1
ATOM 1557 C CA . LYS A 1 207 ? 7.493 -7.673 -10.216 1.00 98.50 207 LYS A CA 1
ATOM 1558 C C . LYS A 1 207 ? 8.577 -7.912 -11.259 1.00 98.50 207 LYS A C 1
ATOM 1560 O O . LYS A 1 207 ? 9.731 -8.139 -10.893 1.00 98.50 207 LYS A O 1
ATOM 1565 N N . LYS A 1 208 ? 8.229 -7.835 -12.546 1.00 98.50 208 LYS A N 1
ATOM 1566 C CA . LYS A 1 208 ? 9.192 -7.998 -13.638 1.00 98.50 208 LYS A CA 1
ATOM 1567 C C . LYS A 1 208 ? 10.267 -6.911 -13.609 1.00 98.50 208 LYS A C 1
ATOM 1569 O O . LYS A 1 208 ? 11.445 -7.247 -13.677 1.00 98.50 208 LYS A O 1
ATOM 1574 N N . VAL A 1 209 ? 9.880 -5.644 -13.459 1.00 98.12 209 VAL A N 1
ATOM 1575 C CA . VAL A 1 209 ? 10.823 -4.517 -13.371 1.00 98.12 209 VAL A CA 1
ATOM 1576 C C . VAL A 1 209 ? 11.811 -4.726 -12.226 1.00 98.12 209 VAL A C 1
ATOM 1578 O O . VAL A 1 209 ? 13.020 -4.618 -12.429 1.00 98.12 209 VAL A O 1
ATOM 1581 N N . SER A 1 210 ? 11.320 -5.076 -11.035 1.00 97.81 210 SER A N 1
ATOM 1582 C CA . SER A 1 210 ? 12.188 -5.312 -9.879 1.00 97.81 210 SER A CA 1
ATOM 1583 C C . SER A 1 210 ? 13.105 -6.522 -10.061 1.00 97.81 210 SER A C 1
ATOM 1585 O O . SER A 1 210 ? 14.266 -6.467 -9.655 1.00 97.81 210 SER A O 1
ATOM 1587 N N . ALA A 1 211 ? 12.624 -7.598 -10.689 1.00 98.06 211 ALA A N 1
ATOM 1588 C CA . ALA A 1 211 ? 13.443 -8.768 -10.996 1.00 98.06 211 ALA A CA 1
ATOM 1589 C C . ALA A 1 211 ? 14.558 -8.441 -12.004 1.00 98.06 211 ALA A C 1
ATOM 1591 O O . ALA A 1 211 ? 15.715 -8.796 -11.773 1.00 98.06 211 ALA A O 1
ATOM 1592 N N . ASP A 1 212 ? 14.234 -7.717 -13.078 1.00 97.69 212 ASP A N 1
ATOM 1593 C CA . ASP A 1 212 ? 15.205 -7.285 -14.087 1.00 97.69 212 ASP A CA 1
ATOM 1594 C C . ASP A 1 212 ? 16.250 -6.329 -13.476 1.00 97.69 212 ASP A C 1
ATOM 1596 O O . ASP A 1 212 ? 17.448 -6.453 -13.745 1.00 97.69 212 ASP A O 1
ATOM 1600 N N . ALA A 1 213 ? 15.819 -5.413 -12.600 1.00 96.25 213 ALA A N 1
ATOM 1601 C CA . ALA A 1 213 ? 16.707 -4.510 -11.869 1.00 96.25 213 ALA A CA 1
ATOM 1602 C C . ALA A 1 213 ? 17.666 -5.268 -10.931 1.00 96.25 213 ALA A C 1
ATOM 1604 O O . ALA A 1 213 ? 18.873 -5.001 -10.931 1.00 96.25 213 ALA A O 1
ATOM 1605 N N . ASP A 1 214 ? 17.162 -6.244 -10.162 1.00 96.75 214 ASP A N 1
ATOM 1606 C CA . ASP A 1 214 ? 17.996 -7.065 -9.272 1.00 96.75 214 ASP A CA 1
ATOM 1607 C C . ASP A 1 214 ? 18.997 -7.912 -10.064 1.00 96.75 214 ASP A C 1
ATOM 1609 O O . ASP A 1 214 ? 20.154 -8.025 -9.660 1.00 96.75 214 ASP A O 1
ATOM 1613 N N . ALA A 1 215 ? 18.585 -8.457 -11.212 1.00 97.00 215 ALA A N 1
ATOM 1614 C CA . ALA A 1 215 ? 19.457 -9.238 -12.082 1.00 97.00 215 ALA A CA 1
ATOM 1615 C C . ALA A 1 215 ? 20.566 -8.388 -12.725 1.00 97.00 215 ALA A C 1
ATOM 1617 O O . ALA A 1 215 ? 21.686 -8.869 -12.898 1.00 97.00 215 ALA A O 1
ATOM 1618 N N . LYS A 1 216 ? 20.274 -7.127 -13.071 1.00 94.62 216 LYS A N 1
ATOM 1619 C CA . LYS A 1 216 ? 21.224 -6.233 -13.747 1.00 94.62 216 LYS A CA 1
ATOM 1620 C C . LYS A 1 216 ? 22.294 -5.674 -12.813 1.00 94.62 216 LYS A C 1
ATOM 1622 O O . LYS A 1 216 ? 23.460 -5.625 -13.197 1.00 94.62 216 LYS A O 1
ATOM 1627 N N . SER A 1 217 ? 21.910 -5.202 -11.628 1.00 91.62 217 SER A N 1
ATOM 1628 C CA . SER A 1 217 ? 22.836 -4.470 -10.748 1.00 91.62 217 SER A CA 1
ATOM 1629 C C . SER A 1 217 ? 22.716 -4.797 -9.265 1.00 91.62 217 SER A C 1
ATOM 1631 O O . SER A 1 217 ? 23.406 -4.162 -8.476 1.00 91.62 217 SER A O 1
ATOM 1633 N N . LYS A 1 218 ? 21.900 -5.791 -8.894 1.00 95.06 218 LYS A N 1
ATOM 1634 C CA . LYS A 1 218 ? 21.496 -6.106 -7.518 1.00 95.06 218 LYS A CA 1
ATOM 1635 C C . LYS A 1 218 ? 20.825 -4.922 -6.814 1.00 95.06 218 LYS A C 1
ATOM 1637 O O . LYS A 1 218 ? 21.404 -3.859 -6.627 1.00 95.06 218 LYS A O 1
ATOM 1642 N N . ILE A 1 219 ? 19.593 -5.114 -6.352 1.00 95.25 219 ILE A N 1
ATOM 1643 C CA . ILE A 1 219 ? 18.926 -4.120 -5.510 1.00 95.25 219 ILE A CA 1
ATOM 1644 C C . ILE A 1 219 ? 19.595 -4.158 -4.134 1.00 95.25 219 ILE A C 1
ATOM 1646 O O . ILE A 1 219 ? 19.531 -5.180 -3.442 1.00 95.25 219 ILE A O 1
ATOM 1650 N N . THR A 1 220 ? 20.244 -3.053 -3.773 1.00 95.12 220 THR A N 1
ATOM 1651 C CA . THR A 1 220 ? 20.951 -2.863 -2.503 1.00 95.12 220 THR A CA 1
ATOM 1652 C C . THR A 1 220 ? 19.990 -2.471 -1.383 1.00 95.12 220 THR A C 1
ATOM 1654 O O . THR A 1 220 ? 18.930 -1.899 -1.633 1.00 95.12 220 THR A O 1
ATOM 1657 N N . GLU A 1 221 ? 20.393 -2.702 -0.133 1.00 93.19 221 GLU A N 1
ATOM 1658 C CA . GLU A 1 221 ? 19.651 -2.233 1.051 1.00 93.19 221 GLU A CA 1
ATOM 1659 C C . GLU A 1 221 ? 19.481 -0.707 1.061 1.00 93.19 221 GLU A C 1
ATOM 1661 O O . GLU A 1 221 ? 18.463 -0.182 1.501 1.00 93.19 221 GLU A O 1
ATOM 1666 N N . GLU A 1 222 ? 20.459 0.021 0.517 1.00 93.25 222 GLU A N 1
ATOM 1667 C CA . GLU A 1 222 ? 20.367 1.467 0.322 1.00 93.25 222 GLU A CA 1
ATOM 1668 C C . GLU A 1 222 ? 19.228 1.853 -0.627 1.00 93.25 222 GLU A C 1
ATOM 1670 O O . GLU A 1 222 ? 18.470 2.764 -0.302 1.00 93.25 222 GLU A O 1
ATOM 1675 N N . LYS A 1 223 ? 19.067 1.153 -1.760 1.00 93.94 223 LYS A N 1
ATOM 1676 C CA . LYS A 1 223 ? 17.952 1.404 -2.687 1.00 93.94 223 LYS A CA 1
ATOM 1677 C C . LYS A 1 223 ? 16.612 1.032 -2.052 1.00 93.94 223 LYS A C 1
ATOM 1679 O O . LYS A 1 223 ? 15.654 1.781 -2.195 1.00 93.94 223 LYS A O 1
ATOM 1684 N N . VAL A 1 224 ? 16.558 -0.072 -1.302 1.00 94.00 224 VAL A N 1
ATOM 1685 C CA . VAL A 1 224 ? 15.358 -0.456 -0.537 1.00 94.00 224 VAL A CA 1
ATOM 1686 C C . VAL A 1 224 ? 14.978 0.643 0.457 1.00 94.00 224 VAL A C 1
ATOM 1688 O O . VAL A 1 224 ? 13.818 1.044 0.507 1.00 94.00 224 VAL A O 1
ATOM 1691 N N . PHE A 1 225 ? 15.943 1.177 1.212 1.00 94.19 225 PHE A N 1
ATOM 1692 C CA . PHE A 1 225 ? 15.695 2.291 2.127 1.00 94.19 225 PHE A CA 1
ATOM 1693 C C . PHE A 1 225 ? 15.221 3.547 1.387 1.00 94.19 225 PHE A C 1
ATOM 1695 O O . PHE A 1 225 ? 14.271 4.190 1.840 1.00 94.19 225 PHE A O 1
ATOM 1702 N N . ALA A 1 226 ? 15.858 3.883 0.262 1.00 93.56 226 ALA A N 1
ATOM 1703 C CA . ALA A 1 226 ? 15.494 5.041 -0.545 1.00 93.56 226 ALA A CA 1
ATOM 1704 C C . ALA A 1 226 ? 14.022 4.974 -0.991 1.00 93.56 226 ALA A C 1
ATOM 1706 O O . ALA A 1 226 ? 13.262 5.917 -0.770 1.00 93.56 226 ALA A O 1
ATOM 1707 N N . ASP A 1 227 ? 13.599 3.827 -1.524 1.00 94.00 227 ASP A N 1
ATOM 1708 C CA . ASP A 1 227 ? 12.264 3.660 -2.105 1.00 94.00 227 ASP A CA 1
ATOM 1709 C C . ASP A 1 227 ? 11.168 3.471 -1.048 1.00 94.00 227 ASP A C 1
ATOM 1711 O O . ASP A 1 227 ? 10.063 3.999 -1.192 1.00 94.00 227 ASP A O 1
ATOM 1715 N N . ALA A 1 228 ? 11.459 2.737 0.030 1.00 92.88 228 ALA A N 1
ATOM 1716 C CA . ALA A 1 228 ? 10.457 2.383 1.035 1.00 92.88 228 ALA A CA 1
ATOM 1717 C C . ALA A 1 228 ? 10.318 3.432 2.151 1.00 92.88 228 ALA A C 1
ATOM 1719 O O . ALA A 1 228 ? 9.218 3.662 2.657 1.00 92.88 228 ALA A O 1
AT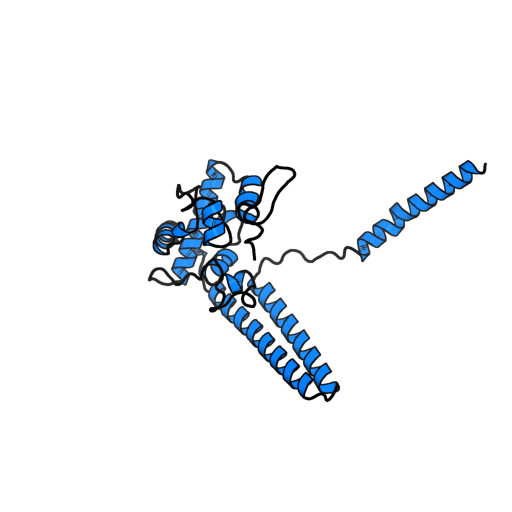OM 1720 N N . CYS A 1 229 ? 11.427 4.060 2.554 1.00 93.25 229 CYS A N 1
ATOM 1721 C CA . CYS A 1 229 ? 11.512 4.791 3.823 1.00 93.25 229 CYS A CA 1
ATOM 1722 C C . CYS A 1 229 ? 11.907 6.259 3.640 1.00 93.25 229 CYS A C 1
ATOM 1724 O O . CYS A 1 229 ? 11.379 7.136 4.333 1.00 93.25 229 CYS A O 1
ATOM 1726 N N . GLN A 1 230 ? 12.835 6.542 2.723 1.00 93.50 230 GLN A N 1
ATOM 1727 C CA . GLN A 1 230 ? 13.496 7.843 2.631 1.00 93.50 230 GLN A CA 1
ATOM 1728 C C . GLN A 1 230 ? 12.574 8.960 2.137 1.00 93.50 230 GLN A C 1
ATOM 1730 O O . GLN A 1 230 ? 12.866 10.131 2.344 1.00 93.50 230 GLN A O 1
ATOM 1735 N N . ARG A 1 231 ? 11.395 8.656 1.587 1.00 91.50 231 ARG A N 1
ATOM 1736 C CA . ARG A 1 231 ? 10.387 9.703 1.344 1.00 91.50 231 ARG A CA 1
ATOM 1737 C C . ARG A 1 231 ? 9.974 10.451 2.623 1.00 91.50 231 ARG A C 1
ATOM 1739 O O . ARG A 1 231 ? 9.624 11.624 2.527 1.00 91.50 231 ARG A O 1
ATOM 1746 N N . CYS A 1 232 ? 10.061 9.809 3.795 1.00 91.38 232 CYS A N 1
ATOM 1747 C CA . CYS A 1 232 ? 9.670 10.391 5.087 1.00 91.38 232 CYS A CA 1
ATOM 1748 C C . CYS A 1 232 ? 10.786 10.385 6.145 1.00 91.38 232 CYS A C 1
ATOM 1750 O O . CYS A 1 232 ? 10.810 11.253 7.020 1.00 91.38 232 CYS A O 1
ATOM 1752 N N . HIS A 1 233 ? 11.701 9.414 6.103 1.00 92.62 233 HIS A N 1
ATOM 1753 C CA . HIS A 1 233 ? 12.685 9.194 7.161 1.00 92.62 233 HIS A CA 1
ATOM 1754 C C . HIS A 1 233 ? 14.097 9.621 6.759 1.00 92.62 233 HIS A C 1
ATOM 1756 O O . HIS A 1 233 ? 14.575 9.315 5.670 1.00 92.62 233 HIS A O 1
ATOM 1762 N N . ASP A 1 234 ? 14.802 10.263 7.695 1.00 93.00 234 ASP A N 1
ATOM 1763 C CA . ASP A 1 234 ? 16.248 10.454 7.583 1.00 93.00 234 ASP A CA 1
ATOM 1764 C C . ASP A 1 234 ? 16.995 9.214 8.074 1.00 93.00 234 ASP A C 1
ATOM 1766 O O . ASP A 1 234 ? 16.621 8.601 9.076 1.00 93.00 234 ASP A O 1
ATOM 1770 N N . MET A 1 235 ? 18.168 8.987 7.495 1.00 93.31 235 MET A N 1
ATOM 1771 C CA . MET A 1 235 ? 19.253 8.227 8.102 1.00 93.31 235 MET A CA 1
ATOM 1772 C C . MET A 1 235 ? 20.459 9.157 8.292 1.00 93.31 235 MET A C 1
ATOM 1774 O O . MET A 1 235 ? 21.403 9.188 7.503 1.00 93.31 235 MET A O 1
ATOM 1778 N N . LYS A 1 236 ? 20.411 9.955 9.368 1.00 91.69 236 LYS A N 1
ATOM 1779 C CA . LYS A 1 236 ? 21.361 11.056 9.630 1.00 91.69 236 LYS A CA 1
ATOM 1780 C C . LYS A 1 236 ? 22.823 10.618 9.693 1.00 91.69 236 LYS A C 1
ATOM 1782 O O . LYS A 1 236 ? 23.688 11.359 9.238 1.00 91.69 236 LYS A O 1
ATOM 1787 N N . TYR A 1 237 ? 23.096 9.434 10.245 1.00 92.94 237 TYR A N 1
ATOM 1788 C CA . TYR A 1 237 ? 24.456 8.889 10.336 1.00 92.94 237 TYR A CA 1
ATOM 1789 C C . TYR A 1 237 ? 25.102 8.693 8.961 1.00 92.94 237 TYR A C 1
ATOM 1791 O O . TYR A 1 237 ? 26.310 8.854 8.832 1.00 92.94 237 TYR A O 1
ATOM 1799 N N . ASP A 1 238 ? 24.285 8.427 7.942 1.00 91.88 238 ASP A N 1
ATOM 1800 C CA . ASP A 1 238 ? 24.711 8.208 6.559 1.00 91.88 238 ASP A CA 1
ATOM 1801 C C . ASP A 1 238 ? 24.428 9.429 5.661 1.00 91.88 238 ASP A C 1
ATOM 1803 O O . ASP A 1 238 ? 24.476 9.351 4.439 1.00 91.88 238 ASP A O 1
ATOM 1807 N N . LYS A 1 239 ? 24.089 10.579 6.269 1.00 94.12 239 LYS A N 1
ATOM 1808 C CA . LYS A 1 239 ? 23.739 11.839 5.583 1.00 94.12 239 LYS A CA 1
ATOM 1809 C C . LYS A 1 239 ? 22.630 11.694 4.528 1.00 94.12 239 LYS A C 1
ATOM 1811 O O . LYS A 1 239 ? 22.565 12.482 3.586 1.00 94.12 239 LYS A O 1
ATOM 1816 N N . LYS A 1 240 ? 21.733 10.723 4.709 1.00 92.81 240 LYS A N 1
ATOM 1817 C CA . LYS A 1 240 ? 20.527 10.556 3.894 1.00 92.81 240 LYS A CA 1
ATOM 1818 C C . LYS A 1 240 ? 19.374 11.268 4.573 1.00 92.81 240 LYS A C 1
ATOM 1820 O O . LYS A 1 240 ? 19.028 10.948 5.711 1.00 92.81 240 LYS A O 1
ATOM 1825 N N . TYR A 1 241 ? 18.803 12.246 3.890 1.00 91.62 241 TYR A N 1
ATOM 1826 C CA . TYR A 1 241 ? 17.693 13.041 4.403 1.00 91.62 241 TYR A CA 1
ATOM 1827 C C . TYR A 1 241 ? 16.409 12.689 3.671 1.00 91.62 241 TYR A C 1
ATOM 1829 O O . TYR A 1 241 ? 16.457 12.211 2.533 1.00 91.62 241 TYR A O 1
ATOM 1837 N N . ALA A 1 242 ? 15.289 12.910 4.356 1.00 93.00 242 ALA A N 1
ATOM 1838 C CA . ALA A 1 242 ? 13.978 12.684 3.786 1.00 93.00 242 ALA A CA 1
ATOM 1839 C C . ALA A 1 242 ? 13.803 13.481 2.483 1.00 93.00 242 ALA A C 1
ATOM 1841 O O . ALA A 1 242 ? 14.167 14.657 2.432 1.00 93.00 242 ALA A O 1
ATOM 1842 N N . PHE A 1 243 ? 13.240 12.853 1.449 1.00 91.25 243 PHE A N 1
ATOM 1843 C CA . PHE A 1 243 ? 12.985 13.526 0.171 1.00 91.25 243 PHE A CA 1
ATOM 1844 C C . PHE A 1 243 ? 11.874 14.569 0.283 1.00 91.25 243 PHE A C 1
ATOM 1846 O O . PHE A 1 243 ? 11.933 15.604 -0.373 1.00 91.25 243 PHE A O 1
ATOM 1853 N N . SER A 1 244 ? 10.873 14.304 1.124 1.00 91.19 244 SER A N 1
ATOM 1854 C CA . SER A 1 244 ? 9.756 15.223 1.327 1.00 91.19 244 SER A CA 1
ATOM 1855 C C . SER A 1 244 ? 10.071 16.263 2.394 1.00 91.19 244 SER A C 1
ATOM 1857 O O . SER A 1 244 ? 10.756 15.993 3.387 1.00 91.19 244 SER A O 1
ATOM 1859 N N . ASN A 1 245 ? 9.490 17.449 2.239 1.00 87.94 245 ASN A N 1
ATOM 1860 C CA . ASN A 1 245 ? 9.496 18.472 3.267 1.00 87.94 245 ASN A CA 1
ATOM 1861 C C . ASN A 1 245 ? 8.750 17.964 4.509 1.00 87.94 245 ASN A C 1
ATOM 1863 O O . ASN A 1 245 ? 7.545 17.734 4.487 1.00 87.94 245 ASN A O 1
ATOM 1867 N N . LYS A 1 246 ? 9.466 17.851 5.627 1.00 82.12 246 LYS A N 1
ATOM 1868 C CA . LYS A 1 246 ? 8.918 17.345 6.893 1.00 82.12 246 LYS A CA 1
ATOM 1869 C C . LYS A 1 246 ? 7.817 18.202 7.494 1.00 82.12 246 LYS A C 1
ATOM 1871 O O . LYS A 1 246 ? 7.042 17.694 8.289 1.00 82.12 246 LYS A O 1
ATOM 1876 N N . VAL A 1 247 ? 7.775 19.487 7.151 1.00 80.00 247 VAL A N 1
ATOM 1877 C CA . VAL A 1 247 ? 6.690 20.382 7.571 1.00 80.00 247 VAL A CA 1
ATOM 1878 C C . VAL A 1 247 ? 5.411 20.080 6.785 1.00 80.00 247 VAL A C 1
ATOM 1880 O O . VAL A 1 247 ? 4.318 20.295 7.292 1.00 80.00 247 VAL A O 1
ATOM 1883 N N . SER A 1 248 ? 5.553 19.570 5.561 1.00 72.50 248 SER A N 1
ATOM 1884 C CA . SER A 1 248 ? 4.447 19.224 4.664 1.00 72.50 248 SER A CA 1
ATOM 1885 C C . SER A 1 248 ? 3.955 17.783 4.836 1.00 72.50 248 SER A C 1
ATOM 1887 O O . SER A 1 248 ? 2.843 17.480 4.412 1.00 72.50 248 SER A O 1
ATOM 1889 N N . LEU A 1 249 ? 4.749 16.906 5.465 1.00 69.94 249 LEU A N 1
ATOM 1890 C CA . LEU A 1 249 ? 4.338 15.548 5.832 1.00 69.94 249 LEU A CA 1
ATOM 1891 C C . LEU A 1 249 ? 3.266 15.612 6.937 1.00 69.94 249 LEU A C 1
ATOM 1893 O O . LEU A 1 249 ? 3.578 15.888 8.095 1.00 69.94 249 LEU A O 1
ATOM 1897 N N . ALA A 1 250 ? 2.008 15.394 6.549 1.00 54.53 250 ALA A N 1
ATOM 1898 C CA . ALA A 1 250 ? 0.821 15.444 7.410 1.00 54.53 250 ALA A CA 1
ATOM 1899 C C . ALA A 1 250 ? 0.602 14.206 8.293 1.00 54.53 250 ALA A C 1
ATOM 1901 O O . ALA A 1 250 ? 0.949 13.077 7.883 1.00 54.53 250 ALA A O 1
#